Protein AF-D4ZCJ8-F1 (afdb_monomer)

Structure (mmCIF, N/CA/C/O backbone):
data_AF-D4ZCJ8-F1
#
_entry.id   AF-D4ZCJ8-F1
#
loop_
_atom_site.group_PDB
_atom_site.id
_atom_site.type_symbol
_atom_site.label_atom_id
_atom_site.label_alt_id
_atom_site.label_comp_id
_atom_site.label_asym_id
_atom_site.label_entity_id
_atom_site.label_seq_id
_atom_site.pdbx_PDB_ins_code
_atom_site.Cartn_x
_atom_site.Cartn_y
_atom_site.Cartn_z
_atom_site.occupancy
_atom_site.B_iso_or_equiv
_atom_site.auth_seq_id
_atom_site.auth_comp_id
_atom_site.auth_asym_id
_atom_site.auth_atom_id
_atom_site.pdbx_PDB_model_num
ATOM 1 N N . MET A 1 1 ? -6.440 -12.488 -24.457 1.00 62.94 1 MET A N 1
ATOM 2 C CA . MET A 1 1 ? -6.211 -12.130 -23.045 1.00 62.94 1 MET A CA 1
ATOM 3 C C . MET A 1 1 ? -6.380 -10.628 -22.923 1.00 62.94 1 MET A C 1
ATOM 5 O O . MET A 1 1 ? -5.889 -9.916 -23.793 1.00 62.94 1 MET A O 1
ATOM 9 N N . GLU A 1 2 ? -7.151 -10.151 -21.951 1.00 84.56 2 GLU A N 1
ATOM 10 C CA . GLU A 1 2 ? -7.311 -8.710 -21.746 1.00 84.56 2 GLU A CA 1
ATOM 11 C C . GLU A 1 2 ? -6.021 -8.105 -21.165 1.00 84.56 2 GLU A C 1
ATOM 13 O O . GLU A 1 2 ? -5.346 -8.754 -20.367 1.00 84.56 2 GLU A O 1
ATOM 18 N N . HIS A 1 3 ? -5.659 -6.888 -21.592 1.00 88.12 3 HIS A N 1
ATOM 19 C CA . HIS A 1 3 ? -4.430 -6.209 -21.169 1.00 88.12 3 HIS A CA 1
ATOM 20 C C . HIS A 1 3 ? -4.720 -4.786 -20.687 1.00 88.12 3 HIS A C 1
ATOM 22 O O . HIS A 1 3 ? -5.140 -3.920 -21.462 1.00 88.12 3 HIS A O 1
ATOM 28 N N . VAL A 1 4 ? -4.458 -4.527 -19.407 1.00 85.81 4 VAL A N 1
ATOM 29 C CA . VAL A 1 4 ? -4.474 -3.181 -18.830 1.00 85.81 4 VAL A CA 1
ATOM 30 C C . VAL A 1 4 ? -3.079 -2.568 -18.945 1.00 85.81 4 VAL A C 1
ATOM 32 O O . VAL A 1 4 ? -2.197 -2.839 -18.137 1.00 85.81 4 VAL A O 1
ATOM 35 N N . LYS A 1 5 ? -2.897 -1.718 -19.962 1.00 85.12 5 LYS A N 1
ATOM 36 C CA . LYS A 1 5 ? -1.621 -1.030 -20.209 1.00 85.12 5 LYS A CA 1
ATOM 37 C C . LYS A 1 5 ? -1.413 0.176 -19.304 1.00 85.12 5 LYS A C 1
ATOM 39 O O . LYS A 1 5 ? -2.330 1.010 -19.205 1.00 85.12 5 LYS A O 1
ATOM 44 N N . VAL A 1 6 ? -0.206 0.332 -18.758 1.00 80.56 6 VAL A N 1
ATOM 45 C CA . VAL A 1 6 ? 0.175 1.566 -18.056 1.00 80.56 6 VAL A CA 1
ATOM 46 C C . VAL A 1 6 ? 0.100 2.746 -19.024 1.00 80.56 6 VAL A C 1
ATOM 48 O O . VAL A 1 6 ? 0.533 2.685 -20.176 1.00 80.56 6 VAL A O 1
ATOM 51 N N . HIS A 1 7 ? -0.520 3.837 -18.571 1.00 76.19 7 HIS A N 1
ATOM 52 C CA . HIS A 1 7 ? -0.605 5.071 -19.344 1.00 76.19 7 HIS A CA 1
ATOM 53 C C . HIS A 1 7 ? 0.553 6.010 -18.981 1.00 76.19 7 HIS A C 1
ATOM 55 O O . HIS A 1 7 ? 0.401 6.860 -18.106 1.00 76.19 7 HIS A O 1
ATOM 61 N N . TYR A 1 8 ? 1.676 5.894 -19.691 1.00 72.62 8 TYR A N 1
ATOM 62 C CA . TYR A 1 8 ? 2.808 6.818 -19.571 1.00 72.62 8 TYR A CA 1
ATOM 63 C C . TYR A 1 8 ? 2.553 8.157 -20.285 1.00 72.62 8 TYR A C 1
ATOM 65 O O . TYR A 1 8 ? 1.800 8.249 -21.270 1.00 72.62 8 TYR A O 1
ATOM 73 N N . GLN A 1 9 ? 3.175 9.229 -19.785 1.00 69.19 9 GLN A N 1
ATOM 74 C CA . GLN A 1 9 ? 3.312 10.465 -20.555 1.00 69.19 9 GLN A CA 1
ATOM 75 C C . GLN A 1 9 ? 4.262 10.201 -21.731 1.00 69.19 9 GLN A C 1
ATOM 77 O O . GLN A 1 9 ? 5.207 9.427 -21.617 1.00 69.19 9 GLN A O 1
ATOM 82 N N . ARG A 1 10 ? 4.009 10.822 -22.892 1.00 65.44 10 ARG A N 1
ATOM 83 C CA . ARG A 1 10 ? 4.996 10.803 -23.978 1.00 65.44 10 ARG A CA 1
ATOM 84 C C . ARG A 1 10 ? 6.181 11.654 -23.540 1.00 65.44 10 ARG A C 1
ATOM 86 O O . ARG A 1 10 ? 6.107 12.879 -23.616 1.00 65.44 10 ARG A O 1
ATOM 93 N N . THR A 1 11 ? 7.226 10.993 -23.076 1.00 65.69 11 THR A N 1
ATOM 94 C CA . THR A 1 11 ? 8.494 11.605 -22.695 1.00 65.69 11 THR A CA 1
ATOM 95 C C . THR A 1 11 ? 9.528 11.256 -23.756 1.00 65.69 11 THR A C 1
ATOM 97 O O . THR A 1 11 ? 9.520 10.148 -24.289 1.00 65.69 11 THR A O 1
ATOM 100 N N . ASN A 1 12 ? 10.377 12.219 -24.117 1.00 70.44 12 ASN A N 1
ATOM 101 C CA . ASN A 1 12 ? 11.521 11.940 -24.974 1.00 70.44 12 ASN A CA 1
ATOM 102 C C . ASN A 1 12 ? 12.650 11.436 -24.070 1.00 70.44 12 ASN A C 1
ATOM 104 O O . ASN A 1 12 ? 13.206 12.214 -23.296 1.00 70.44 12 ASN A O 1
ATOM 108 N N . TRP A 1 13 ? 12.923 10.134 -24.121 1.00 74.00 13 TRP A N 1
ATOM 109 C CA . TRP A 1 13 ? 13.917 9.444 -23.290 1.00 74.00 13 TRP A CA 1
ATOM 110 C C . TRP A 1 13 ? 15.331 9.633 -23.852 1.00 74.00 13 TRP A C 1
ATOM 112 O O . TRP A 1 13 ? 16.051 8.676 -24.116 1.00 74.00 13 TRP A O 1
ATOM 122 N N . ASP A 1 14 ? 15.703 10.880 -24.133 1.00 80.88 14 ASP A N 1
ATOM 123 C CA . ASP A 1 14 ? 17.040 11.191 -24.624 1.00 80.88 14 ASP A CA 1
ATOM 124 C C . ASP A 1 14 ? 18.096 11.079 -23.511 1.00 80.88 14 ASP A C 1
ATOM 126 O O . ASP A 1 14 ? 17.783 10.987 -22.321 1.00 80.88 14 ASP A O 1
ATOM 130 N N . ALA A 1 15 ? 19.374 11.099 -23.898 1.00 78.31 15 ALA A N 1
ATOM 131 C CA . ALA A 1 15 ? 20.488 11.016 -22.952 1.00 78.31 15 ALA A CA 1
ATOM 132 C C . ALA A 1 15 ? 20.414 12.102 -21.860 1.00 78.31 15 ALA A C 1
ATOM 134 O O . ALA A 1 15 ? 20.733 11.841 -20.703 1.00 78.31 15 ALA A O 1
ATOM 135 N N . GLY A 1 16 ? 19.924 13.299 -22.202 1.00 82.00 16 GLY A N 1
ATOM 136 C CA . GLY A 1 16 ? 19.753 14.386 -21.241 1.00 82.00 16 GLY A CA 1
ATOM 137 C C . GLY A 1 16 ? 18.626 14.128 -20.239 1.00 82.00 16 GLY A C 1
ATOM 138 O O . GLY A 1 16 ? 18.715 14.554 -19.088 1.00 82.00 16 GLY A O 1
ATOM 139 N N . TYR A 1 17 ? 17.552 13.447 -20.643 1.00 82.75 17 TYR A N 1
ATOM 140 C CA . TYR A 1 17 ? 16.523 12.969 -19.727 1.00 82.75 17 TYR A CA 1
ATOM 141 C C . TYR A 1 17 ? 17.107 11.950 -18.751 1.00 82.75 17 TYR A C 1
ATOM 143 O O . TYR A 1 17 ? 16.961 12.143 -17.546 1.00 82.75 17 TYR A O 1
ATOM 151 N N . MET A 1 18 ? 17.816 10.937 -19.252 1.00 82.62 18 MET A N 1
ATOM 152 C CA . MET A 1 18 ? 18.409 9.894 -18.408 1.00 82.62 18 MET A CA 1
ATOM 153 C C . MET A 1 18 ? 19.388 10.479 -17.383 1.00 82.62 18 MET A C 1
ATOM 155 O O . MET A 1 18 ? 19.290 10.178 -16.194 1.00 82.62 18 MET A O 1
ATOM 159 N N . GLU A 1 19 ? 20.249 11.409 -17.805 1.00 85.56 19 GLU A N 1
ATOM 160 C CA . GLU A 1 19 ? 21.195 12.088 -16.915 1.00 85.56 19 GLU A CA 1
ATOM 161 C C . GLU A 1 19 ? 20.484 12.861 -15.788 1.00 85.56 19 GLU A C 1
ATOM 163 O O . GLU A 1 19 ? 20.831 12.719 -14.613 1.00 85.56 19 GLU A O 1
ATOM 168 N N . ARG A 1 20 ? 19.440 13.643 -16.108 1.00 84.69 20 ARG A N 1
ATOM 169 C CA . ARG A 1 20 ? 18.673 14.397 -15.095 1.00 84.69 20 ARG A CA 1
ATOM 170 C C . ARG A 1 20 ? 18.037 13.485 -14.053 1.00 84.69 20 ARG A C 1
ATOM 172 O O . ARG A 1 20 ? 17.923 13.864 -12.889 1.00 84.69 20 ARG A O 1
ATOM 179 N N . GLN A 1 21 ? 17.599 12.305 -14.466 1.00 82.50 21 GLN A N 1
ATOM 180 C CA . GLN A 1 21 ? 16.938 11.362 -13.576 1.00 82.50 21 GLN A CA 1
ATOM 181 C C . GLN A 1 21 ? 17.930 10.617 -12.693 1.00 82.50 21 GLN A C 1
ATOM 183 O O . GLN A 1 21 ? 17.692 10.479 -11.495 1.00 82.50 21 GLN A O 1
ATOM 188 N N . GLN A 1 22 ? 19.088 10.245 -13.234 1.00 85.50 22 GLN A N 1
ATOM 189 C CA . GLN A 1 22 ? 20.186 9.712 -12.437 1.00 85.50 22 GLN A CA 1
ATOM 190 C C . GLN A 1 22 ? 20.649 10.728 -11.382 1.00 85.50 22 GLN A C 1
ATOM 192 O O . GLN A 1 22 ? 20.801 10.379 -10.212 1.00 85.50 22 GLN A O 1
ATOM 197 N N . GLN A 1 23 ? 20.787 12.005 -11.759 1.00 87.56 23 GLN A N 1
ATOM 198 C CA . GLN A 1 23 ? 21.094 13.092 -10.823 1.00 87.56 23 GLN A CA 1
ATOM 199 C C . GLN A 1 23 ? 19.994 13.272 -9.764 1.00 87.56 23 GLN A C 1
ATOM 201 O O . GLN A 1 23 ? 20.3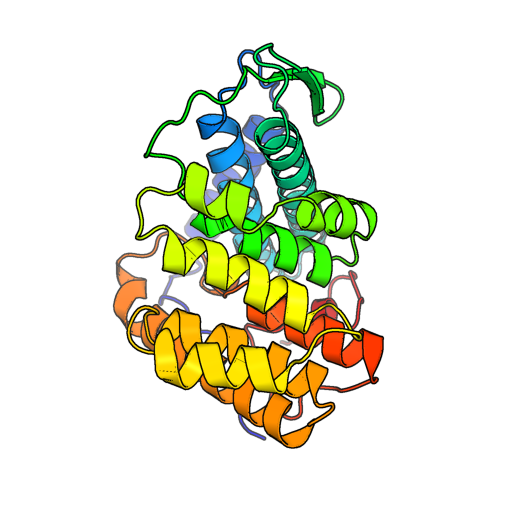01 13.445 -8.583 1.00 87.56 23 GLN A O 1
ATOM 206 N N . LYS A 1 24 ? 18.713 13.203 -10.163 1.00 86.75 24 LYS A N 1
ATOM 207 C CA . LYS A 1 24 ? 17.565 13.249 -9.243 1.00 86.75 24 LYS A CA 1
ATOM 208 C C . LYS A 1 24 ? 17.655 12.119 -8.219 1.00 86.75 24 LYS A C 1
ATOM 210 O O . LYS A 1 24 ? 17.612 12.393 -7.023 1.00 86.75 24 LYS A O 1
ATOM 215 N N . LEU A 1 25 ? 17.812 10.879 -8.673 1.00 87.81 25 LEU A N 1
ATOM 216 C CA . LEU A 1 25 ? 17.921 9.710 -7.807 1.00 87.81 25 LEU A CA 1
ATOM 217 C C . LEU A 1 25 ? 19.114 9.848 -6.849 1.00 87.81 25 LEU A C 1
ATOM 219 O O . LEU A 1 25 ? 18.938 9.705 -5.640 1.00 87.81 25 LEU A O 1
ATOM 223 N N . ALA A 1 26 ? 20.306 10.191 -7.352 1.00 88.25 26 ALA A N 1
ATOM 224 C CA . ALA A 1 26 ? 21.515 10.335 -6.531 1.00 88.25 26 ALA A CA 1
ATOM 225 C C . ALA A 1 26 ? 21.363 11.411 -5.442 1.00 88.25 26 ALA A C 1
ATOM 227 O O . ALA A 1 26 ? 21.814 11.242 -4.304 1.00 88.25 26 ALA A O 1
ATOM 228 N N . LYS A 1 27 ? 20.672 12.509 -5.770 1.00 90.00 27 LYS A N 1
ATOM 229 C CA . LYS A 1 27 ? 20.307 13.532 -4.791 1.00 90.00 27 LYS A CA 1
ATOM 230 C C . LYS A 1 27 ? 19.406 12.952 -3.699 1.00 90.00 27 LYS A C 1
ATOM 232 O O . LYS A 1 27 ? 19.677 13.183 -2.526 1.00 90.00 27 LYS A O 1
ATOM 237 N N . TYR A 1 28 ? 18.372 12.196 -4.064 1.00 88.06 28 TYR A N 1
ATOM 238 C CA . TYR A 1 28 ? 17.467 11.605 -3.081 1.00 88.06 28 TYR A CA 1
ATOM 239 C C . TYR A 1 28 ? 18.126 10.534 -2.212 1.00 88.06 28 TYR A C 1
ATOM 241 O O . TYR A 1 28 ? 17.817 10.479 -1.028 1.00 88.06 28 TYR A O 1
ATOM 249 N N . ASP A 1 29 ? 19.075 9.751 -2.731 1.00 88.06 29 ASP A N 1
ATOM 250 C CA . ASP A 1 29 ? 19.882 8.861 -1.879 1.00 88.06 29 ASP A CA 1
ATOM 251 C C . ASP A 1 29 ? 20.642 9.652 -0.830 1.00 88.06 29 ASP A C 1
ATOM 253 O O . ASP A 1 29 ? 20.644 9.291 0.342 1.00 88.06 29 ASP A O 1
ATOM 257 N N . THR A 1 30 ? 21.262 10.757 -1.247 1.00 87.69 30 THR A N 1
ATOM 258 C CA . THR A 1 30 ? 21.977 11.640 -0.326 1.00 87.69 30 THR A CA 1
ATOM 259 C C . THR A 1 30 ? 21.021 12.224 0.712 1.00 87.69 30 THR A C 1
ATOM 261 O O . THR A 1 30 ? 21.345 12.255 1.895 1.00 87.69 30 THR A O 1
ATOM 264 N N . ASP A 1 31 ? 19.834 12.666 0.295 1.00 86.44 31 ASP A N 1
ATOM 265 C CA . ASP A 1 31 ? 18.834 13.245 1.194 1.00 86.44 31 ASP A CA 1
ATOM 266 C C . ASP A 1 31 ? 18.241 12.195 2.155 1.00 86.44 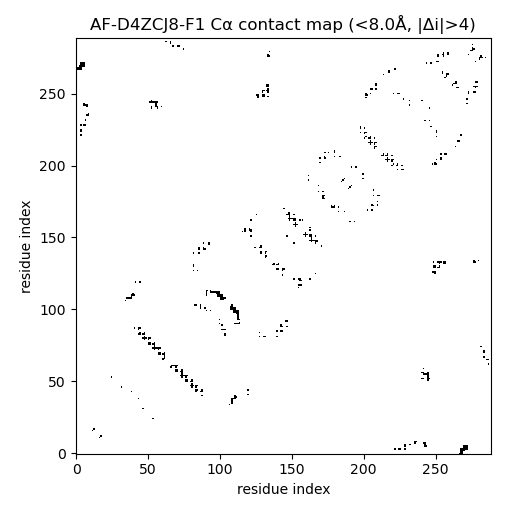31 ASP A C 1
ATOM 268 O O . ASP A 1 31 ? 17.972 12.508 3.316 1.00 86.44 31 ASP A O 1
ATOM 272 N N . PHE A 1 32 ? 18.086 10.940 1.726 1.00 87.00 32 PHE A N 1
ATOM 273 C CA . PHE A 1 32 ? 17.671 9.841 2.599 1.00 87.00 32 PHE A CA 1
ATOM 274 C C . PHE A 1 32 ? 18.807 9.295 3.467 1.00 87.00 32 PHE A C 1
ATOM 276 O O . PHE A 1 32 ? 18.542 8.783 4.547 1.00 87.00 32 PHE A O 1
ATOM 283 N N . ALA A 1 33 ? 20.066 9.442 3.077 1.00 82.94 33 ALA A N 1
ATOM 284 C CA . ALA A 1 33 ? 21.188 9.100 3.946 1.00 82.94 33 ALA A CA 1
ATOM 285 C C . ALA A 1 33 ? 21.384 10.115 5.088 1.00 82.94 33 ALA A C 1
ATOM 287 O O . ALA A 1 33 ? 22.065 9.809 6.062 1.00 82.94 33 ALA A O 1
ATOM 288 N N . ARG A 1 34 ? 20.812 11.323 4.978 1.00 81.06 34 ARG A N 1
ATOM 289 C CA . ARG A 1 34 ? 20.910 12.357 6.017 1.00 81.06 34 ARG A CA 1
ATOM 290 C C . ARG A 1 34 ? 20.024 12.058 7.219 1.00 81.06 34 ARG A C 1
ATOM 292 O O . ARG A 1 34 ? 18.865 11.660 7.074 1.00 81.06 34 ARG A O 1
ATOM 299 N N . ASP A 1 35 ? 20.570 12.382 8.386 1.00 70.50 35 ASP A N 1
ATOM 300 C CA . ASP A 1 35 ? 19.891 12.288 9.670 1.00 70.50 35 ASP A CA 1
ATOM 301 C C . ASP A 1 35 ? 18.670 13.203 9.755 1.00 70.50 35 ASP A C 1
ATOM 303 O O . ASP A 1 35 ? 18.678 14.350 9.296 1.00 70.50 35 ASP A O 1
ATOM 307 N N . ILE A 1 36 ? 17.611 12.694 10.385 1.00 75.12 36 ILE A N 1
ATOM 308 C CA . ILE A 1 36 ? 16.423 13.485 10.702 1.00 75.12 36 ILE A CA 1
ATOM 309 C C . ILE A 1 36 ? 16.647 14.104 12.082 1.00 75.12 36 ILE A C 1
ATOM 311 O O . ILE A 1 36 ? 16.246 13.549 13.100 1.00 75.12 36 ILE A O 1
ATOM 315 N N . CYS A 1 37 ? 17.310 15.260 12.120 1.00 63.56 37 CYS A N 1
ATOM 316 C CA . CYS A 1 37 ? 17.712 15.886 13.385 1.00 63.56 37 CYS A CA 1
ATOM 317 C C . CYS A 1 37 ? 16.531 16.394 14.235 1.00 63.56 37 CYS A C 1
ATOM 319 O O . CYS A 1 37 ? 16.636 16.444 15.456 1.00 63.56 37 CYS A O 1
ATOM 321 N N . GLU A 1 38 ? 15.409 16.762 13.608 1.00 65.88 38 GLU A N 1
ATOM 322 C CA . GLU A 1 38 ? 14.196 17.242 14.286 1.00 65.88 38 GLU A CA 1
ATOM 323 C C . GLU A 1 38 ? 12.958 16.657 13.590 1.00 65.88 38 GLU A C 1
ATOM 325 O O . GLU A 1 38 ? 12.408 17.293 12.690 1.00 65.88 38 GLU A O 1
ATOM 330 N N . PRO A 1 39 ? 12.533 15.425 13.919 1.00 69.81 39 PRO A N 1
ATOM 331 C CA . PRO A 1 39 ? 11.456 14.759 13.204 1.00 69.81 39 PRO A CA 1
ATOM 332 C C . PRO A 1 39 ? 10.110 15.409 13.525 1.00 69.81 39 PRO A C 1
ATOM 334 O O . PRO A 1 39 ? 9.483 15.151 14.551 1.00 69.81 39 PRO A O 1
ATOM 337 N N . THR A 1 40 ? 9.604 16.209 12.595 1.00 74.62 40 THR A N 1
ATOM 338 C CA . THR A 1 40 ? 8.170 16.474 12.526 1.00 74.62 40 THR A CA 1
ATOM 339 C C . THR A 1 40 ? 7.491 15.323 11.795 1.00 74.62 40 THR A C 1
ATOM 341 O O . THR A 1 40 ? 8.006 14.783 10.812 1.00 74.62 40 THR A O 1
ATOM 344 N N . TYR A 1 41 ? 6.277 14.980 12.215 1.00 78.69 41 TYR A N 1
ATOM 345 C CA . TYR A 1 41 ? 5.454 14.005 11.502 1.00 78.69 41 TYR A CA 1
ATOM 346 C C . TYR A 1 41 ? 5.255 14.349 10.024 1.00 78.69 41 TYR A C 1
ATOM 348 O O . TYR A 1 41 ? 5.161 13.461 9.185 1.00 78.69 41 TYR A O 1
ATOM 356 N N . GLN A 1 42 ? 5.256 15.641 9.689 1.00 80.25 42 GLN A N 1
ATOM 357 C CA . GLN A 1 42 ? 5.175 16.100 8.311 1.00 80.25 42 GLN A CA 1
ATOM 358 C C . GLN A 1 42 ? 6.413 15.699 7.496 1.00 80.25 42 GLN A C 1
ATOM 360 O O . GLN A 1 42 ? 6.275 15.296 6.344 1.00 80.25 42 GLN A O 1
ATOM 365 N N . GLN A 1 43 ? 7.620 15.782 8.062 1.00 82.31 43 GLN A N 1
ATOM 366 C CA . GLN A 1 43 ? 8.833 15.336 7.370 1.00 82.31 43 GLN A CA 1
ATOM 367 C C . GLN A 1 43 ? 8.842 13.824 7.169 1.00 82.31 43 GLN A C 1
ATOM 369 O O . GLN A 1 43 ? 9.179 13.371 6.079 1.00 82.31 43 GLN A O 1
ATOM 374 N N . LEU A 1 44 ? 8.442 13.052 8.183 1.00 86.44 44 LEU A N 1
ATOM 375 C CA . LEU A 1 44 ? 8.326 11.597 8.066 1.00 86.44 44 LEU A CA 1
ATOM 376 C C . LEU A 1 44 ? 7.274 11.204 7.019 1.00 86.44 44 LEU A C 1
ATOM 378 O O . LEU A 1 44 ? 7.543 10.349 6.183 1.00 86.44 44 LEU A O 1
ATOM 382 N N . PHE A 1 45 ? 6.129 11.887 6.990 1.00 86.25 45 PHE A N 1
ATOM 383 C CA . PHE A 1 45 ? 5.100 11.707 5.966 1.00 86.25 45 PHE A CA 1
ATOM 384 C C . PHE A 1 45 ? 5.657 11.931 4.553 1.00 86.25 45 PHE A C 1
ATOM 386 O O . PHE A 1 45 ? 5.566 11.055 3.694 1.00 86.25 45 PHE A O 1
ATOM 393 N N . TRP A 1 46 ? 6.310 13.073 4.313 1.00 85.62 46 TRP A N 1
ATOM 394 C CA . TRP A 1 46 ? 6.893 13.355 2.999 1.00 85.62 46 TRP A CA 1
ATOM 395 C C . TRP A 1 46 ? 8.030 12.404 2.648 1.00 85.62 46 TRP A C 1
ATOM 397 O O . TRP A 1 46 ? 8.187 12.057 1.483 1.00 85.62 46 TRP A O 1
ATOM 407 N N . ARG A 1 47 ? 8.814 11.961 3.634 1.00 88.31 47 ARG A N 1
ATOM 408 C CA . ARG A 1 47 ? 9.861 10.957 3.435 1.00 88.31 47 ARG A CA 1
ATOM 409 C C . ARG A 1 47 ? 9.264 9.630 2.977 1.00 88.31 47 ARG A C 1
ATOM 411 O O . ARG A 1 47 ? 9.734 9.093 1.980 1.00 88.31 47 ARG A O 1
ATOM 418 N N . GLN A 1 48 ? 8.206 9.159 3.637 1.00 90.81 48 GLN A N 1
ATOM 419 C CA . GLN A 1 48 ? 7.492 7.940 3.260 1.00 90.81 48 GLN A CA 1
ATOM 420 C C . GLN A 1 48 ? 6.933 8.046 1.833 1.00 90.81 48 GLN A C 1
ATOM 422 O O . GLN A 1 48 ? 7.182 7.161 1.010 1.00 90.81 48 GLN A O 1
ATOM 427 N N . SER A 1 49 ? 6.246 9.153 1.526 1.00 87.94 49 SER A N 1
ATOM 428 C CA . SER A 1 49 ? 5.639 9.385 0.211 1.00 87.94 49 SER A CA 1
ATOM 429 C C . SER A 1 49 ? 6.694 9.471 -0.892 1.00 87.94 49 SER A C 1
ATOM 431 O O . SER A 1 49 ? 6.580 8.799 -1.914 1.00 87.94 49 SER A O 1
ATOM 433 N N . ASN A 1 50 ? 7.762 10.245 -0.669 1.00 89.44 50 ASN A N 1
ATOM 434 C CA . ASN A 1 50 ? 8.854 10.391 -1.630 1.00 89.44 50 ASN A CA 1
ATOM 435 C C . ASN A 1 50 ? 9.571 9.061 -1.872 1.00 89.44 50 ASN A C 1
ATOM 437 O O . ASN A 1 50 ? 9.897 8.763 -3.016 1.00 89.44 50 ASN A O 1
ATOM 441 N N . ALA A 1 51 ? 9.804 8.256 -0.829 1.00 92.25 51 ALA A N 1
ATOM 442 C CA . ALA A 1 51 ? 10.411 6.938 -0.984 1.00 92.25 51 ALA A CA 1
ATOM 443 C C . ALA A 1 51 ? 9.538 6.037 -1.872 1.00 92.25 51 ALA A C 1
ATOM 445 O O . ALA A 1 51 ? 10.045 5.429 -2.811 1.00 92.25 51 ALA A O 1
ATOM 446 N N . TYR A 1 52 ? 8.214 6.047 -1.685 1.00 91.38 52 TYR A N 1
ATOM 447 C CA . TYR A 1 52 ? 7.320 5.244 -2.523 1.00 91.38 52 TYR A CA 1
ATOM 448 C C . TYR A 1 52 ? 7.311 5.714 -3.986 1.00 91.38 52 TYR A C 1
ATOM 450 O O . TYR A 1 52 ? 7.260 4.904 -4.911 1.00 91.38 52 TYR A O 1
ATOM 458 N N . TRP A 1 53 ? 7.409 7.025 -4.217 1.00 88.94 53 TRP A N 1
ATOM 459 C CA . TRP A 1 53 ? 7.533 7.571 -5.571 1.00 88.94 53 TRP A CA 1
ATOM 460 C C . TRP A 1 53 ? 8.852 7.180 -6.226 1.00 88.94 53 TRP A C 1
ATOM 462 O O . TRP A 1 53 ? 8.868 6.798 -7.391 1.00 88.94 53 TRP A O 1
ATOM 472 N N . LEU A 1 54 ? 9.951 7.229 -5.476 1.00 91.62 54 LEU A N 1
ATOM 473 C CA . LEU A 1 54 ? 11.268 6.871 -5.991 1.00 91.62 54 LEU A CA 1
ATOM 474 C C . LEU A 1 54 ? 11.394 5.372 -6.250 1.00 91.62 54 LEU A C 1
ATOM 476 O O . LEU A 1 54 ? 12.087 4.990 -7.190 1.00 91.62 54 LEU A O 1
ATOM 480 N N . PHE A 1 55 ? 10.690 4.531 -5.486 1.00 93.06 55 PHE A N 1
ATOM 481 C CA . PHE A 1 55 ? 10.506 3.119 -5.819 1.00 93.06 55 PHE A CA 1
ATOM 482 C C . PHE A 1 55 ? 9.942 2.970 -7.240 1.00 93.06 55 PHE A C 1
ATOM 484 O O . PHE A 1 55 ? 10.541 2.286 -8.067 1.00 93.06 55 PHE A O 1
ATOM 491 N N . ALA A 1 56 ? 8.835 3.647 -7.549 1.00 90.00 56 ALA A N 1
ATOM 492 C CA . ALA A 1 56 ? 8.200 3.546 -8.858 1.00 90.00 56 ALA A CA 1
ATOM 493 C C . ALA A 1 56 ? 9.072 4.099 -9.991 1.00 90.00 56 ALA A C 1
ATOM 495 O O . ALA A 1 56 ? 9.248 3.420 -11.001 1.00 90.00 56 ALA A O 1
ATOM 496 N N . ASP A 1 57 ? 9.670 5.276 -9.784 1.00 88.81 57 ASP A N 1
ATOM 497 C CA . ASP A 1 57 ? 10.627 5.872 -10.719 1.00 88.81 57 ASP A CA 1
ATOM 498 C C . ASP A 1 57 ? 11.784 4.887 -11.000 1.00 88.81 57 ASP A C 1
ATOM 500 O O . ASP A 1 57 ? 12.148 4.652 -12.147 1.00 88.81 57 ASP A O 1
ATOM 504 N N . SER A 1 58 ? 12.333 4.242 -9.964 1.00 91.75 58 SER A N 1
ATOM 505 C CA . SER A 1 58 ? 13.447 3.287 -10.093 1.00 91.75 58 SER A CA 1
ATOM 506 C C . SER A 1 58 ? 13.056 2.012 -10.849 1.00 91.75 58 SER A C 1
ATOM 508 O O . SER A 1 58 ? 13.837 1.523 -11.664 1.00 91.75 58 SER A O 1
ATOM 510 N N . ILE A 1 59 ? 11.830 1.508 -10.664 1.00 91.31 59 ILE A N 1
ATOM 511 C CA . ILE A 1 59 ? 11.297 0.408 -11.485 1.00 91.31 59 ILE A CA 1
ATOM 512 C C . ILE A 1 59 ? 11.142 0.829 -12.952 1.00 91.31 59 ILE A C 1
ATOM 514 O O . ILE A 1 59 ? 11.412 0.023 -13.843 1.00 91.31 59 ILE A O 1
ATOM 518 N N . GLU A 1 60 ? 10.719 2.065 -13.229 1.00 86.69 60 GLU A N 1
ATOM 519 C CA . GLU A 1 60 ? 10.653 2.582 -14.601 1.00 86.69 60 GLU A CA 1
ATOM 520 C C . GLU A 1 60 ? 12.051 2.632 -15.238 1.00 86.69 60 GLU A C 1
ATOM 522 O O . GLU A 1 60 ? 12.220 2.132 -16.350 1.00 86.69 60 GLU A O 1
ATOM 527 N N . TYR A 1 61 ? 13.074 3.122 -14.526 1.00 87.69 61 TYR A N 1
ATOM 528 C CA . TYR A 1 61 ? 14.450 3.121 -15.046 1.00 87.69 61 TYR A CA 1
ATOM 529 C C . TYR A 1 61 ? 14.969 1.726 -15.321 1.00 87.69 61 TYR A C 1
ATOM 531 O O . TYR A 1 61 ? 15.515 1.498 -16.396 1.00 87.69 61 TYR A O 1
ATOM 539 N N . TYR A 1 62 ? 14.740 0.788 -14.403 1.00 90.31 62 TYR A N 1
ATOM 540 C CA . TYR A 1 62 ? 15.099 -0.603 -14.630 1.00 90.31 62 TYR A CA 1
ATOM 541 C C . TYR A 1 62 ? 14.495 -1.138 -15.936 1.00 90.31 62 TYR A C 1
ATOM 543 O O . TYR A 1 62 ? 15.197 -1.742 -16.742 1.00 90.31 62 TYR A O 1
ATOM 551 N N . ARG A 1 63 ? 13.209 -0.860 -16.193 1.00 86.75 63 ARG A N 1
ATOM 552 C CA . ARG A 1 63 ? 12.533 -1.268 -17.437 1.00 86.75 63 ARG A CA 1
ATOM 553 C C . ARG A 1 63 ? 13.115 -0.604 -18.687 1.00 86.75 63 ARG A C 1
ATOM 555 O O . ARG A 1 63 ? 13.022 -1.184 -19.760 1.00 86.75 63 ARG A O 1
ATOM 562 N N . LEU A 1 64 ? 13.659 0.606 -18.570 1.00 84.88 64 LEU A N 1
ATOM 563 C CA . LEU A 1 64 ? 14.213 1.359 -19.698 1.00 84.88 64 LEU A CA 1
ATOM 564 C C . LEU A 1 64 ? 15.672 1.005 -20.005 1.00 84.88 64 LEU A C 1
ATOM 566 O O . LEU A 1 64 ? 16.068 1.072 -21.166 1.00 84.88 64 LEU A O 1
ATOM 570 N N . THR A 1 65 ? 16.475 0.675 -18.991 1.00 87.38 65 THR A N 1
ATOM 571 C CA . THR A 1 65 ? 17.926 0.461 -19.144 1.00 87.38 65 THR A CA 1
ATOM 572 C C . THR A 1 65 ? 18.351 -0.996 -19.013 1.00 87.38 65 THR A C 1
ATOM 574 O O . THR A 1 65 ? 19.405 -1.366 -19.521 1.00 87.38 65 THR A O 1
ATOM 577 N N . GLY A 1 66 ? 17.569 -1.824 -18.316 1.00 88.44 66 GLY A N 1
ATOM 578 C CA . GLY A 1 66 ? 17.967 -3.176 -17.920 1.00 88.44 66 GLY A CA 1
ATOM 579 C C . GLY A 1 66 ? 19.022 -3.229 -16.811 1.00 88.44 66 GLY A C 1
ATOM 580 O O . GLY A 1 66 ? 19.453 -4.319 -16.439 1.00 88.44 66 GLY A O 1
ATOM 581 N N . GLU A 1 67 ? 19.436 -2.088 -16.252 1.00 90.88 67 GLU A N 1
ATOM 582 C CA . GLU A 1 67 ? 20.450 -2.039 -15.196 1.00 90.88 67 GLU A CA 1
ATOM 583 C C . GLU A 1 67 ? 19.851 -2.454 -13.846 1.00 90.88 67 GLU A C 1
ATOM 585 O O . GLU A 1 67 ? 19.059 -1.725 -13.244 1.00 90.88 67 GLU A O 1
ATOM 590 N N . VAL A 1 68 ? 20.252 -3.634 -13.364 1.00 91.81 68 VAL A N 1
ATOM 591 C CA . VAL A 1 68 ? 19.735 -4.274 -12.139 1.00 91.81 68 VAL A CA 1
ATOM 592 C C . VAL A 1 68 ? 19.861 -3.384 -10.899 1.00 91.81 68 VAL A C 1
ATOM 594 O O . VAL A 1 68 ? 18.971 -3.410 -10.052 1.00 91.81 68 VAL A O 1
ATOM 597 N N . ASP A 1 69 ? 20.880 -2.527 -10.832 1.00 92.44 69 ASP A N 1
ATOM 598 C CA . ASP A 1 69 ? 21.083 -1.580 -9.730 1.00 92.44 69 ASP A CA 1
ATOM 599 C C . ASP A 1 69 ? 19.847 -0.696 -9.474 1.00 92.44 69 ASP A C 1
ATOM 601 O O . ASP A 1 69 ? 19.545 -0.365 -8.326 1.00 92.44 69 ASP A O 1
ATOM 605 N N . TYR A 1 70 ? 19.079 -0.336 -10.513 1.00 93.12 70 TYR A N 1
ATOM 606 C CA . TYR A 1 70 ? 17.833 0.417 -10.336 1.00 93.12 70 TYR A CA 1
ATOM 607 C C . TYR A 1 70 ? 16.720 -0.419 -9.702 1.00 93.12 70 TYR A C 1
ATOM 609 O O . TYR A 1 70 ? 15.930 0.114 -8.923 1.00 93.12 70 TYR A O 1
ATOM 617 N N . PHE A 1 71 ? 16.657 -1.717 -9.997 1.00 93.62 71 PHE A N 1
ATOM 618 C CA . PHE A 1 71 ? 15.699 -2.616 -9.361 1.00 93.62 71 PHE A CA 1
ATOM 619 C C . PHE A 1 71 ? 16.022 -2.789 -7.873 1.00 93.62 71 PHE A C 1
ATOM 621 O O . PHE A 1 71 ? 15.143 -2.609 -7.031 1.00 93.62 71 PHE A O 1
ATOM 628 N N . ASP A 1 72 ? 17.288 -3.037 -7.536 1.00 93.94 72 ASP A N 1
ATOM 629 C CA . ASP A 1 72 ? 17.734 -3.172 -6.144 1.00 93.94 72 ASP A CA 1
ATOM 630 C C . ASP A 1 72 ? 17.489 -1.884 -5.352 1.00 93.94 72 ASP A C 1
ATOM 632 O O . ASP A 1 72 ? 16.967 -1.900 -4.233 1.00 93.94 72 ASP A O 1
ATOM 636 N N . ARG A 1 73 ? 17.773 -0.736 -5.972 1.00 93.81 73 ARG A N 1
ATOM 637 C CA . ARG A 1 73 ? 17.470 0.577 -5.403 1.00 93.81 73 ARG A CA 1
ATOM 638 C C . ARG A 1 73 ? 15.975 0.784 -5.179 1.00 93.81 73 ARG A C 1
ATOM 640 O O . ARG A 1 73 ? 15.588 1.318 -4.140 1.00 93.81 73 ARG A O 1
ATOM 647 N N . ALA A 1 74 ? 15.131 0.340 -6.112 1.00 93.38 74 ALA A N 1
ATOM 648 C CA . ALA A 1 74 ? 13.684 0.389 -5.949 1.00 93.38 74 ALA A CA 1
ATOM 649 C C . ALA A 1 74 ? 13.245 -0.385 -4.698 1.00 93.38 74 ALA A C 1
ATOM 651 O O . ALA A 1 74 ? 12.477 0.140 -3.890 1.00 93.38 74 ALA A O 1
ATOM 652 N N . LEU A 1 75 ? 13.763 -1.601 -4.502 1.00 94.25 75 LEU A N 1
ATOM 653 C CA . LEU A 1 75 ? 13.465 -2.400 -3.312 1.00 94.25 75 LEU A CA 1
ATOM 654 C C . LEU A 1 75 ? 13.909 -1.693 -2.027 1.00 94.25 75 LEU A C 1
ATOM 656 O O . LEU A 1 75 ? 13.130 -1.636 -1.077 1.00 94.25 75 LEU A O 1
ATOM 660 N N . GLY A 1 76 ? 15.092 -1.072 -2.028 1.00 94.06 76 GLY A N 1
ATOM 661 C CA . GLY A 1 76 ? 15.570 -0.265 -0.903 1.00 94.06 76 GLY A CA 1
ATOM 662 C C . GLY A 1 76 ? 14.649 0.914 -0.569 1.00 94.06 76 GLY A C 1
ATOM 663 O O . GLY A 1 76 ? 14.374 1.176 0.603 1.00 94.06 76 GLY A O 1
ATOM 664 N N . TYR A 1 77 ? 14.109 1.603 -1.579 1.00 94.94 77 TYR A N 1
ATOM 665 C CA . TYR A 1 77 ? 13.118 2.657 -1.354 1.00 94.94 77 TYR A CA 1
ATOM 666 C C . TYR A 1 77 ? 11.798 2.120 -0.809 1.00 94.94 77 TYR A C 1
ATOM 668 O O . TYR A 1 77 ? 11.214 2.739 0.077 1.00 94.94 77 TYR A O 1
ATOM 676 N N . LEU A 1 78 ? 11.340 0.968 -1.293 1.00 93.69 78 LEU A N 1
ATOM 677 C CA . LEU A 1 78 ? 10.127 0.339 -0.786 1.00 93.69 78 LEU A CA 1
ATOM 678 C C . LEU A 1 78 ? 10.290 -0.108 0.677 1.00 93.69 78 LEU A C 1
ATOM 680 O O . LEU A 1 78 ? 9.364 0.050 1.468 1.00 93.69 78 LEU A O 1
ATOM 684 N N . ASP A 1 79 ? 11.469 -0.588 1.067 1.00 94.44 79 ASP A N 1
ATOM 685 C CA . ASP A 1 79 ? 11.772 -0.922 2.464 1.00 94.44 79 ASP A CA 1
ATOM 686 C C . ASP A 1 79 ? 11.818 0.325 3.349 1.00 94.44 79 ASP A C 1
ATOM 688 O O . ASP A 1 79 ? 11.271 0.331 4.455 1.00 94.44 79 ASP A O 1
ATOM 692 N N . LEU A 1 80 ? 12.389 1.421 2.839 1.00 94.12 80 LEU A N 1
ATOM 693 C CA . LEU A 1 80 ? 12.348 2.714 3.515 1.00 94.12 80 LEU A CA 1
ATOM 694 C C . LEU A 1 80 ? 10.908 3.204 3.707 1.00 94.12 80 LEU A C 1
ATOM 696 O O . LEU A 1 80 ? 10.555 3.636 4.801 1.00 94.12 80 LEU A O 1
ATOM 700 N N . THR A 1 81 ? 10.062 3.096 2.680 1.00 93.69 81 THR A N 1
ATOM 701 C CA . THR A 1 81 ? 8.635 3.426 2.760 1.00 93.69 81 THR A CA 1
ATOM 702 C C . THR A 1 81 ? 7.958 2.708 3.928 1.00 93.69 81 THR A C 1
ATOM 704 O O . THR A 1 81 ? 7.275 3.357 4.721 1.00 93.69 81 THR A O 1
ATOM 707 N N . LEU A 1 82 ? 8.166 1.396 4.069 1.00 94.62 82 LEU A N 1
ATOM 708 C CA . LEU A 1 82 ? 7.581 0.615 5.164 1.00 94.62 82 LEU A CA 1
ATOM 709 C C . LEU A 1 82 ? 8.132 1.024 6.523 1.00 94.62 82 LEU A C 1
ATOM 711 O O . LEU A 1 82 ? 7.378 1.274 7.457 1.00 94.62 82 LEU A O 1
ATOM 715 N N . HIS A 1 83 ? 9.450 1.157 6.623 1.00 94.06 83 HIS A N 1
ATOM 716 C CA . HIS A 1 83 ? 10.093 1.521 7.874 1.00 94.06 83 HIS A CA 1
ATOM 717 C C . HIS A 1 83 ? 9.666 2.915 8.368 1.00 94.06 83 HIS A C 1
ATOM 719 O O . HIS A 1 83 ? 9.433 3.129 9.563 1.00 94.06 83 HIS A O 1
ATOM 725 N N . THR A 1 84 ? 9.517 3.883 7.458 1.00 92.62 84 THR A N 1
ATOM 726 C CA . THR A 1 84 ? 8.978 5.206 7.793 1.00 92.62 84 THR A CA 1
ATOM 727 C C . THR A 1 84 ? 7.494 5.134 8.164 1.00 92.62 84 THR A C 1
ATOM 729 O O . THR A 1 84 ? 7.081 5.833 9.089 1.00 92.62 84 THR A O 1
ATOM 732 N N . ALA A 1 85 ? 6.699 4.283 7.507 1.00 92.62 85 ALA A N 1
ATOM 733 C CA . ALA A 1 85 ? 5.299 4.063 7.868 1.00 92.62 85 ALA A CA 1
ATOM 734 C C . ALA A 1 85 ? 5.142 3.487 9.286 1.00 92.62 85 ALA A C 1
ATOM 736 O O . ALA A 1 85 ? 4.322 3.989 10.055 1.00 92.62 85 ALA A O 1
ATOM 737 N N . ASP A 1 86 ? 5.975 2.520 9.674 1.00 93.38 86 ASP A N 1
ATOM 738 C CA . ASP A 1 86 ? 6.001 1.973 11.037 1.00 93.38 86 ASP A CA 1
ATOM 739 C C . ASP A 1 86 ? 6.358 3.056 12.062 1.00 93.38 86 ASP A C 1
ATOM 741 O O . ASP A 1 86 ? 5.707 3.194 13.097 1.00 93.38 86 ASP A O 1
ATOM 745 N N . THR A 1 87 ? 7.351 3.889 11.740 1.00 91.44 87 THR A N 1
ATOM 746 C CA . THR A 1 87 ? 7.769 5.024 12.581 1.00 91.44 87 THR A CA 1
ATOM 747 C C . THR A 1 87 ? 6.615 6.014 12.790 1.00 91.44 87 THR A C 1
ATOM 749 O O . THR A 1 87 ? 6.349 6.437 13.916 1.00 91.44 87 THR A O 1
ATOM 752 N N . LEU A 1 88 ? 5.897 6.364 11.716 1.00 88.81 88 LEU A N 1
ATOM 753 C CA . LEU A 1 88 ? 4.702 7.209 11.780 1.00 88.81 88 LEU A CA 1
ATOM 754 C C . LEU A 1 88 ? 3.610 6.565 12.639 1.00 88.81 88 LEU A C 1
ATOM 756 O O . LEU A 1 88 ? 3.028 7.242 13.488 1.00 88.81 88 LEU A O 1
ATOM 760 N N . MET A 1 89 ? 3.362 5.266 12.454 1.00 89.62 89 MET A N 1
ATOM 761 C CA . MET A 1 89 ? 2.327 4.539 13.183 1.00 89.62 89 MET A CA 1
ATOM 762 C C . MET A 1 89 ? 2.622 4.461 14.681 1.00 89.62 89 MET A C 1
ATOM 764 O O . MET A 1 89 ? 1.731 4.716 15.484 1.00 89.62 89 MET A O 1
ATOM 768 N N . LEU A 1 90 ? 3.871 4.209 15.082 1.00 90.12 90 LEU A N 1
ATOM 769 C CA . LEU A 1 90 ? 4.269 4.237 16.494 1.00 90.12 90 LEU A CA 1
ATOM 770 C C . LEU A 1 90 ? 3.934 5.582 17.152 1.00 90.12 90 LEU A C 1
ATOM 772 O O . LEU A 1 90 ? 3.416 5.616 18.268 1.00 90.12 90 LEU A O 1
ATOM 776 N N . GLY A 1 91 ? 4.178 6.689 16.448 1.00 85.12 91 GLY A N 1
ATOM 777 C CA . GLY A 1 91 ? 3.802 8.016 16.929 1.00 85.12 91 GLY A CA 1
ATOM 778 C C . GLY A 1 91 ? 2.288 8.251 16.968 1.00 85.12 91 GLY A C 1
ATOM 779 O O . GLY A 1 91 ? 1.791 8.845 17.921 1.00 85.12 91 GLY A O 1
ATOM 780 N N . MET A 1 92 ? 1.534 7.743 15.988 1.00 83.31 92 MET A N 1
ATOM 781 C CA . MET A 1 92 ? 0.064 7.812 15.987 1.00 83.31 92 MET A CA 1
ATOM 782 C C . MET A 1 92 ? -0.572 6.995 17.121 1.00 83.31 92 MET A C 1
ATOM 784 O O . MET A 1 92 ? -1.577 7.413 17.692 1.00 83.31 92 MET A O 1
ATOM 788 N N . LEU A 1 93 ? 0.011 5.846 17.467 1.00 86.75 93 LEU A N 1
ATOM 789 C CA . LEU A 1 93 ? -0.447 4.989 18.564 1.00 86.75 93 LEU A CA 1
ATOM 790 C C . LEU A 1 93 ? -0.050 5.530 19.947 1.00 86.75 93 LEU A C 1
ATOM 792 O O . LEU A 1 93 ? -0.554 5.052 20.965 1.00 86.75 93 LEU A O 1
ATOM 796 N N . ASN A 1 94 ? 0.831 6.532 20.015 1.00 85.75 94 ASN A N 1
ATOM 797 C CA . ASN A 1 94 ? 1.257 7.121 21.274 1.00 85.75 94 ASN A CA 1
ATOM 798 C C . ASN A 1 94 ? 0.130 7.941 21.926 1.00 85.75 94 ASN A C 1
ATOM 800 O O . ASN A 1 94 ? -0.186 9.059 21.516 1.00 85.75 94 ASN A O 1
ATOM 804 N N . ARG A 1 95 ? -0.426 7.405 23.015 1.00 79.44 95 ARG A N 1
ATOM 805 C CA . ARG A 1 95 ? -1.473 8.046 23.829 1.00 79.44 95 ARG A CA 1
ATOM 806 C C . ARG A 1 95 ? -0.972 8.594 25.167 1.00 79.44 95 ARG A C 1
ATOM 808 O O . ARG A 1 95 ? -1.779 9.032 25.978 1.00 79.44 95 ARG A O 1
ATOM 815 N N . SER A 1 96 ? 0.336 8.564 25.415 1.00 82.50 96 SER A N 1
ATOM 816 C CA . SER A 1 96 ? 0.904 8.907 26.728 1.00 82.50 96 SER A CA 1
ATOM 817 C C . SER A 1 96 ? 0.836 10.400 27.075 1.00 82.50 96 SER A C 1
ATOM 819 O O . SER A 1 96 ? 0.962 10.750 28.243 1.00 82.50 96 SER A O 1
ATOM 821 N N . GLY A 1 97 ? 0.643 11.276 26.081 1.00 79.44 97 GLY A N 1
ATOM 822 C CA . GLY A 1 97 ? 0.748 12.730 26.246 1.00 79.44 97 GLY A CA 1
ATOM 823 C C . GLY A 1 97 ? 2.187 13.259 26.208 1.00 79.44 97 GLY A C 1
ATOM 824 O O . GLY A 1 97 ? 2.377 14.466 26.087 1.00 79.44 97 GLY A O 1
ATOM 825 N N . GLU A 1 98 ? 3.181 12.370 26.224 1.00 85.50 98 GLU A N 1
ATOM 826 C CA . GLU A 1 98 ? 4.611 12.686 26.200 1.00 85.50 98 GLU A CA 1
ATOM 827 C C . GLU A 1 98 ? 5.261 12.215 24.886 1.00 85.50 98 GLU A C 1
ATOM 829 O O . GLU A 1 98 ? 4.727 11.322 24.216 1.00 85.50 98 GLU A O 1
ATOM 834 N N . PRO A 1 99 ? 6.404 12.791 24.469 1.00 87.62 99 PRO A N 1
ATOM 835 C CA . PRO A 1 99 ? 7.180 12.264 23.351 1.00 87.62 99 PRO A CA 1
ATOM 836 C C . PRO A 1 99 ? 7.625 10.812 23.579 1.00 87.62 99 PRO A C 1
ATOM 838 O O . PRO A 1 99 ? 7.953 10.426 24.701 1.00 87.62 99 PRO A O 1
ATOM 841 N N . ILE A 1 100 ? 7.693 10.019 22.507 1.00 89.19 100 ILE A N 1
ATOM 842 C CA . ILE A 1 100 ? 8.254 8.658 22.544 1.00 89.19 100 ILE A CA 1
ATOM 843 C C . ILE A 1 100 ? 9.554 8.583 21.753 1.00 89.19 100 ILE A C 1
ATOM 845 O O . ILE A 1 100 ? 9.709 9.235 20.723 1.00 89.19 100 ILE A O 1
ATOM 849 N N . MET A 1 101 ? 10.476 7.743 22.219 1.00 90.88 101 MET A N 1
ATOM 850 C CA . MET A 1 101 ? 11.707 7.439 21.496 1.00 90.88 101 MET A CA 1
ATOM 851 C C . MET A 1 101 ? 11.486 6.236 20.583 1.00 90.88 101 MET A C 1
ATOM 853 O O . MET A 1 101 ? 11.059 5.177 21.042 1.00 90.88 101 MET A O 1
ATOM 857 N N . VAL A 1 102 ? 11.798 6.391 19.299 1.00 89.38 102 VAL A N 1
ATOM 858 C CA . VAL A 1 102 ? 11.727 5.316 18.303 1.00 89.38 102 VAL A CA 1
ATOM 859 C C . VAL A 1 102 ? 13.034 5.226 17.530 1.00 89.38 102 VAL A C 1
ATOM 861 O O . VAL A 1 102 ? 13.725 6.223 17.330 1.00 89.38 102 VAL A O 1
ATOM 864 N N . THR A 1 103 ? 13.367 4.025 17.063 1.00 89.00 103 THR A N 1
ATOM 865 C CA . THR A 1 103 ? 14.542 3.826 16.208 1.00 89.00 103 THR A CA 1
ATOM 866 C C . THR A 1 103 ? 14.146 3.962 14.739 1.00 89.00 103 THR A C 1
ATOM 868 O O . THR A 1 103 ? 13.284 3.217 14.280 1.00 89.00 103 THR A O 1
ATOM 871 N N . HIS A 1 104 ? 14.791 4.867 14.001 1.00 86.94 104 HIS A N 1
ATOM 872 C CA . HIS A 1 104 ? 14.588 5.078 12.566 1.00 86.94 104 HIS A CA 1
ATOM 873 C C . HIS A 1 104 ? 15.928 5.085 11.820 1.00 86.94 104 HIS A C 1
ATOM 875 O O . HIS A 1 104 ? 16.756 5.947 12.088 1.00 86.94 104 HIS A O 1
ATOM 881 N N . GLN A 1 105 ? 16.169 4.139 10.904 1.00 80.38 105 GLN A N 1
ATOM 882 C CA . GLN A 1 105 ? 17.416 4.022 10.119 1.00 80.38 105 GLN A CA 1
ATOM 883 C C . GLN A 1 105 ? 18.694 4.217 10.964 1.00 80.38 105 GLN A C 1
ATOM 885 O O . GLN A 1 105 ? 19.573 5.009 10.632 1.00 80.38 105 GLN A O 1
ATOM 890 N N . SER A 1 106 ? 18.766 3.493 12.088 1.00 83.06 106 SER A N 1
ATOM 891 C CA . SER A 1 106 ? 19.847 3.536 13.094 1.00 83.06 106 SER A CA 1
ATOM 892 C C . SER A 1 106 ? 19.885 4.771 14.007 1.00 83.06 106 SER A C 1
ATOM 894 O O . SER A 1 106 ? 20.758 4.858 14.869 1.00 83.06 106 SER A O 1
ATOM 896 N N . GLN A 1 107 ? 18.937 5.699 13.883 1.00 84.88 107 GLN A N 1
ATOM 897 C CA . GLN A 1 107 ? 18.847 6.911 14.704 1.00 84.88 107 GLN A CA 1
ATOM 898 C C . GLN A 1 107 ? 17.775 6.776 15.774 1.00 84.88 107 GLN A C 1
ATOM 900 O O . GLN A 1 107 ? 16.755 6.127 15.559 1.00 84.88 107 GLN A O 1
ATOM 905 N N . GLN A 1 108 ? 17.984 7.423 16.918 1.00 87.69 108 GLN A N 1
ATOM 906 C CA . GLN A 1 108 ? 16.940 7.591 17.924 1.00 87.69 108 GLN A CA 1
ATOM 907 C C . GLN A 1 108 ? 16.191 8.891 17.649 1.00 87.69 108 GLN A C 1
ATOM 909 O O . GLN A 1 108 ? 16.752 9.977 17.775 1.00 87.69 108 GLN A O 1
ATOM 914 N N . LEU A 1 109 ? 14.923 8.771 17.278 1.00 87.00 109 LEU A N 1
ATOM 915 C CA . LEU A 1 109 ? 14.030 9.890 17.027 1.00 87.00 109 LEU A CA 1
ATOM 916 C C . LEU A 1 109 ? 13.114 10.089 18.230 1.00 87.00 109 LEU A C 1
ATOM 918 O O . LEU A 1 109 ? 12.437 9.156 18.656 1.00 87.00 109 LEU A O 1
ATOM 922 N N . SER A 1 110 ? 13.071 11.315 18.752 1.00 87.19 110 SER A N 1
ATOM 923 C CA . SER A 1 110 ? 12.044 11.728 19.709 1.00 87.19 110 SER A CA 1
ATOM 924 C C . SER A 1 110 ? 10.823 12.189 18.927 1.00 87.19 110 SER A C 1
ATOM 926 O O . SER A 1 110 ? 10.818 13.287 18.367 1.00 87.19 110 SER A O 1
ATOM 928 N N . LEU A 1 111 ? 9.808 11.333 18.827 1.00 82.75 111 LEU A N 1
ATOM 929 C CA . LEU A 1 111 ? 8.553 11.700 18.188 1.00 82.75 111 LEU A CA 1
ATOM 930 C C . LEU A 1 111 ? 7.701 12.474 19.189 1.00 82.75 111 LEU A C 1
ATOM 932 O O . LEU A 1 111 ? 7.342 11.912 20.229 1.00 82.75 111 LEU A O 1
ATOM 936 N N . PRO A 1 112 ? 7.343 13.738 18.899 1.00 76.25 112 PRO A N 1
ATOM 937 C CA . PRO A 1 112 ? 6.495 14.501 19.797 1.00 76.25 112 PRO A CA 1
ATOM 938 C C . PRO A 1 112 ? 5.137 13.815 19.947 1.00 76.25 112 PRO A C 1
ATOM 940 O O . PRO A 1 112 ? 4.672 13.110 19.045 1.00 76.25 112 PRO A O 1
ATOM 943 N N . TYR A 1 113 ? 4.466 14.056 21.072 1.00 73.12 113 TYR A N 1
ATOM 944 C CA . TYR A 1 113 ? 3.064 13.677 21.190 1.00 73.12 113 TYR A CA 1
ATOM 945 C C . TYR A 1 113 ? 2.276 14.296 20.028 1.00 73.12 113 TYR A C 1
ATOM 947 O O . TYR A 1 113 ? 2.388 15.498 19.756 1.00 73.12 113 TYR A O 1
ATOM 955 N N . TRP A 1 114 ? 1.504 13.474 19.314 1.00 68.75 114 TRP A N 1
ATOM 956 C CA . TRP A 1 114 ? 0.719 13.944 18.182 1.00 68.75 114 TRP A CA 1
ATOM 957 C C . TRP A 1 114 ? -0.439 14.814 18.679 1.00 68.75 114 TRP A C 1
ATOM 959 O O . TRP A 1 114 ? -1.545 14.344 18.952 1.00 68.75 114 TRP A O 1
ATOM 969 N N . GLN A 1 115 ? -0.199 16.122 18.775 1.00 57.25 115 GLN A N 1
ATOM 970 C CA . GLN A 1 115 ? -1.271 17.094 18.931 1.00 57.25 115 GLN A CA 1
ATOM 971 C C . GLN A 1 115 ? -1.948 17.283 17.574 1.00 57.25 115 GLN A C 1
ATOM 973 O O . GLN A 1 115 ? -1.394 17.911 16.674 1.00 57.25 115 GLN A O 1
ATOM 978 N N . LEU A 1 116 ? -3.134 16.682 17.447 1.00 53.25 116 LEU A N 1
ATOM 979 C CA . LEU A 1 116 ? -4.109 16.793 16.357 1.00 53.25 116 LEU A CA 1
ATOM 980 C C . LEU A 1 116 ? -3.895 18.011 15.439 1.00 53.25 116 LEU A C 1
ATOM 982 O O . LEU A 1 116 ? -4.460 19.083 15.659 1.00 53.25 116 LEU A O 1
ATOM 986 N N . ASN A 1 117 ? -3.118 17.842 14.367 1.00 47.31 117 ASN A N 1
ATOM 987 C CA . ASN A 1 117 ? -3.044 18.825 13.295 1.00 47.31 117 ASN A CA 1
ATOM 988 C C . ASN A 1 117 ? -3.772 18.281 12.065 1.00 47.31 117 ASN A C 1
ATOM 990 O O . ASN A 1 117 ? -3.383 17.264 11.496 1.00 47.31 117 ASN A O 1
ATOM 994 N N . LYS A 1 118 ? -4.809 19.005 11.635 1.00 49.47 118 LYS A N 1
ATOM 995 C CA . LYS A 1 118 ? -5.739 18.699 10.530 1.00 49.47 118 LYS A CA 1
ATOM 996 C C . LYS A 1 118 ? -5.087 18.555 9.138 1.00 49.47 118 LYS A C 1
ATOM 998 O O . LYS A 1 118 ? -5.805 18.553 8.141 1.00 49.47 118 LYS A O 1
ATOM 1003 N N . ARG A 1 119 ? -3.752 18.538 9.038 1.00 46.22 119 ARG A N 1
ATOM 1004 C CA . ARG A 1 119 ? -2.991 18.683 7.782 1.00 46.22 119 ARG A CA 1
ATOM 1005 C C . ARG A 1 119 ? -2.241 17.439 7.316 1.00 46.22 119 ARG A C 1
ATOM 1007 O O . ARG A 1 119 ? -1.785 17.448 6.178 1.00 46.22 119 ARG A O 1
ATOM 1014 N N . ILE A 1 120 ? -2.113 16.401 8.138 1.00 50.34 120 ILE A N 1
ATOM 1015 C CA . ILE A 1 120 ? -1.579 15.113 7.677 1.00 50.34 120 ILE A CA 1
ATOM 1016 C C . ILE A 1 120 ? -2.790 14.201 7.535 1.00 50.34 120 ILE A C 1
ATOM 1018 O O . ILE A 1 120 ? -3.411 13.831 8.527 1.00 50.34 120 ILE A O 1
ATOM 1022 N N . GLY A 1 121 ? -3.220 13.981 6.294 1.00 52.97 121 GLY A N 1
ATOM 1023 C CA . GLY A 1 121 ? -4.452 13.256 6.013 1.00 52.97 121 GLY A CA 1
ATOM 1024 C C . GLY A 1 121 ? -4.377 11.816 6.522 1.00 52.97 121 GLY A C 1
ATOM 1025 O O . GLY A 1 121 ? -3.411 11.112 6.254 1.00 52.97 121 GLY A O 1
ATOM 1026 N N . TRP A 1 122 ? -5.454 11.358 7.159 1.00 49.94 122 TRP A N 1
ATOM 1027 C CA . TRP A 1 122 ? -5.815 9.954 7.448 1.00 49.94 122 TRP A CA 1
ATOM 1028 C C . TRP A 1 122 ? -5.734 9.012 6.226 1.00 49.94 122 TRP A C 1
ATOM 1030 O O . TRP A 1 122 ? -5.940 7.808 6.361 1.00 49.94 122 TRP A O 1
ATOM 1040 N N . LEU A 1 123 ? -5.478 9.551 5.027 1.00 53.72 123 LEU A N 1
ATOM 1041 C CA . LEU A 1 123 ? -5.496 8.859 3.740 1.00 53.72 123 LEU A CA 1
ATOM 1042 C C . LEU A 1 123 ? -4.460 7.734 3.628 1.00 53.72 123 LEU A C 1
ATOM 1044 O O . LEU A 1 123 ? -4.624 6.838 2.803 1.00 53.72 123 LEU A O 1
ATOM 1048 N N . ASP A 1 124 ? -3.422 7.752 4.457 1.00 76.00 124 ASP A N 1
ATOM 1049 C CA . ASP A 1 124 ? -2.263 6.909 4.212 1.00 76.00 124 ASP A CA 1
ATOM 1050 C C . ASP A 1 124 ? -2.185 5.631 5.044 1.00 76.00 124 ASP A C 1
ATOM 1052 O O . ASP A 1 124 ? -1.456 4.728 4.647 1.00 76.00 124 ASP A O 1
ATOM 1056 N N . TRP A 1 125 ? -2.981 5.461 6.110 1.00 89.19 125 TRP A N 1
ATOM 1057 C CA . TRP A 1 125 ? -2.966 4.201 6.873 1.00 89.19 125 TRP A CA 1
ATOM 1058 C C . TRP A 1 125 ? -3.217 2.987 5.969 1.00 89.19 125 TRP A C 1
ATOM 1060 O O . TRP A 1 125 ? -2.452 2.026 5.988 1.00 89.19 125 TRP A O 1
ATOM 1070 N N . SER A 1 126 ? -4.246 3.045 5.114 1.00 90.81 126 SER A N 1
ATOM 1071 C CA . SER A 1 126 ? -4.532 1.926 4.208 1.00 90.81 126 SER A CA 1
ATOM 1072 C C . SER A 1 126 ? -3.461 1.743 3.135 1.00 90.81 126 SER A C 1
ATOM 1074 O O . SER A 1 126 ? -3.225 0.613 2.716 1.00 90.81 126 SER A O 1
ATOM 1076 N N . HIS A 1 127 ? -2.781 2.818 2.715 1.00 91.50 127 HIS A N 1
ATOM 1077 C CA . HIS A 1 127 ? -1.629 2.709 1.822 1.00 91.50 127 HIS A CA 1
ATOM 1078 C C . HIS A 1 127 ? -0.482 1.986 2.519 1.00 91.50 127 HIS A C 1
ATOM 1080 O O . HIS A 1 127 ? 0.044 1.033 1.955 1.00 91.50 127 HIS A O 1
ATOM 1086 N N . TYR A 1 128 ? -0.153 2.379 3.750 1.00 93.50 128 TYR A N 1
ATOM 1087 C CA . TYR A 1 128 ? 0.903 1.767 4.554 1.00 93.50 128 TYR A CA 1
ATOM 1088 C C . TYR A 1 128 ? 0.607 0.290 4.800 1.00 93.50 128 TYR A C 1
ATOM 1090 O O . TYR A 1 128 ? 1.454 -0.559 4.532 1.00 93.50 128 TYR A O 1
ATOM 1098 N N . LEU A 1 129 ? -0.622 -0.035 5.216 1.00 96.19 129 LEU A N 1
ATOM 1099 C CA . LEU A 1 129 ? -1.052 -1.413 5.450 1.00 96.19 129 LEU A CA 1
ATOM 1100 C C . LEU A 1 129 ? -0.941 -2.247 4.173 1.00 96.19 129 LEU A C 1
ATOM 1102 O O . LEU A 1 129 ? -0.380 -3.338 4.188 1.00 96.19 129 LEU A O 1
ATOM 1106 N N . CYS A 1 130 ? -1.425 -1.726 3.047 1.00 96.25 130 CYS A N 1
ATOM 1107 C CA . CYS A 1 130 ? -1.374 -2.445 1.778 1.00 96.25 130 CYS A CA 1
ATOM 1108 C C . CYS A 1 130 ? 0.058 -2.581 1.228 1.00 96.25 130 CYS A C 1
ATOM 1110 O O . CYS A 1 130 ? 0.390 -3.605 0.634 1.00 96.25 130 CYS A O 1
ATOM 1112 N N . GLN A 1 131 ? 0.931 -1.596 1.451 1.00 95.44 131 GLN A N 1
ATOM 1113 C CA . GLN A 1 131 ? 2.361 -1.709 1.148 1.00 95.44 131 GLN A CA 1
ATOM 1114 C C . GLN A 1 131 ? 3.020 -2.791 2.018 1.00 95.44 131 GLN A C 1
ATOM 1116 O O . GLN A 1 131 ? 3.770 -3.616 1.499 1.00 95.44 131 GLN A O 1
ATOM 1121 N N . ALA A 1 132 ? 2.709 -2.837 3.318 1.00 97.25 132 ALA A N 1
ATOM 1122 C CA . ALA A 1 132 ? 3.233 -3.851 4.233 1.00 97.25 132 ALA A CA 1
ATOM 1123 C C . ALA A 1 132 ? 2.766 -5.261 3.841 1.00 97.25 132 ALA A C 1
ATOM 1125 O O . ALA A 1 132 ? 3.582 -6.182 3.755 1.00 97.25 132 ALA A O 1
ATOM 1126 N N . ILE A 1 133 ? 1.478 -5.416 3.506 1.00 97.81 133 ILE A N 1
ATOM 1127 C CA . ILE A 1 133 ? 0.904 -6.664 2.986 1.00 97.81 133 ILE A CA 1
ATOM 1128 C C . ILE A 1 133 ? 1.618 -7.091 1.701 1.00 97.81 133 ILE A C 1
ATOM 1130 O O . ILE A 1 133 ? 2.085 -8.224 1.607 1.00 97.81 133 ILE A O 1
ATOM 1134 N N . SER A 1 134 ? 1.754 -6.199 0.713 1.00 95.94 134 SER A N 1
ATOM 1135 C CA . SER A 1 134 ? 2.364 -6.558 -0.575 1.00 95.94 134 SER A CA 1
ATOM 1136 C C . SER A 1 134 ? 3.845 -6.922 -0.447 1.00 95.94 134 SER A C 1
ATOM 1138 O O . SER A 1 134 ? 4.373 -7.690 -1.256 1.00 95.94 134 SER A O 1
ATOM 1140 N N . ARG A 1 135 ? 4.524 -6.432 0.594 1.00 95.38 135 ARG A N 1
ATOM 1141 C CA . ARG A 1 135 ? 5.903 -6.808 0.930 1.00 95.38 135 ARG A CA 1
ATOM 1142 C C . ARG A 1 135 ? 6.036 -7.963 1.913 1.00 95.38 135 ARG A C 1
ATOM 1144 O O . ARG A 1 135 ? 7.163 -8.385 2.149 1.00 95.38 135 ARG A O 1
ATOM 1151 N N . ARG A 1 136 ? 4.924 -8.519 2.410 1.00 96.19 136 ARG A N 1
ATOM 1152 C CA . ARG A 1 136 ? 4.889 -9.601 3.412 1.00 96.19 136 ARG A CA 1
ATOM 1153 C C . ARG A 1 136 ? 5.627 -9.212 4.700 1.00 96.19 136 ARG A C 1
ATOM 1155 O O . ARG A 1 136 ? 6.221 -10.047 5.376 1.00 96.19 136 ARG A O 1
ATOM 1162 N N . ALA A 1 137 ? 5.584 -7.928 5.048 1.00 96.69 137 ALA A N 1
ATOM 1163 C CA . ALA A 1 137 ? 6.198 -7.393 6.255 1.00 96.69 137 ALA A CA 1
ATOM 1164 C C . ALA A 1 137 ? 5.266 -7.620 7.457 1.00 96.69 137 ALA A C 1
ATOM 1166 O O . ALA A 1 137 ? 4.560 -6.711 7.888 1.00 96.69 137 ALA A O 1
ATOM 1167 N N . GLN A 1 138 ? 5.229 -8.854 7.968 1.00 96.88 138 GLN A N 1
ATOM 1168 C CA . GLN A 1 138 ? 4.251 -9.286 8.975 1.00 96.88 138 GLN A CA 1
ATOM 1169 C C . GLN A 1 138 ? 4.245 -8.408 10.239 1.00 96.88 138 GLN A C 1
ATOM 1171 O O . GLN A 1 138 ? 3.176 -8.018 10.696 1.00 96.88 138 GLN A O 1
ATOM 1176 N N . SER A 1 139 ? 5.414 -8.024 10.758 1.00 97.19 139 SER A N 1
ATOM 1177 C CA . SER A 1 139 ? 5.515 -7.134 11.926 1.00 97.19 139 SER A CA 1
ATOM 1178 C C . SER A 1 139 ? 4.912 -5.749 11.671 1.00 97.19 139 SER A C 1
ATOM 1180 O O . SER A 1 139 ? 4.259 -5.184 12.546 1.00 97.19 139 SER A O 1
ATOM 1182 N N . SER A 1 140 ? 5.100 -5.210 10.465 1.00 97.56 140 SER A N 1
ATOM 1183 C CA . SER A 1 140 ? 4.518 -3.931 10.051 1.00 97.56 140 SER A CA 1
ATOM 1184 C C . SER A 1 140 ? 3.003 -4.057 9.879 1.00 97.56 140 SER A C 1
ATOM 1186 O O . SER A 1 140 ? 2.260 -3.186 10.318 1.00 97.56 140 SER A O 1
ATOM 1188 N N . VAL A 1 141 ? 2.517 -5.168 9.307 1.00 98.06 141 VAL A N 1
ATOM 1189 C CA . VAL A 1 141 ? 1.075 -5.462 9.227 1.00 98.06 141 VAL A CA 1
ATOM 1190 C C . VAL A 1 141 ? 0.461 -5.506 10.626 1.00 98.06 141 VAL A C 1
ATOM 1192 O O . VAL A 1 141 ? -0.531 -4.826 10.865 1.00 98.06 141 VAL A O 1
ATOM 1195 N N . GLU A 1 142 ? 1.060 -6.239 11.564 1.00 97.94 142 GLU A N 1
ATOM 1196 C CA . GLU A 1 142 ? 0.588 -6.330 12.952 1.00 97.94 142 GLU A CA 1
ATOM 1197 C C . GLU A 1 142 ? 0.533 -4.961 13.634 1.00 97.94 142 GLU A C 1
ATOM 1199 O O . GLU A 1 142 ? -0.490 -4.614 14.222 1.00 97.94 142 GLU A O 1
ATOM 1204 N N . LEU A 1 143 ? 1.587 -4.151 13.495 1.00 96.25 143 LEU A N 1
ATOM 1205 C CA . LEU A 1 143 ? 1.634 -2.789 14.026 1.00 96.25 143 LEU A CA 1
ATOM 1206 C C . LEU A 1 143 ? 0.529 -1.902 13.435 1.00 96.25 143 LEU A C 1
ATOM 1208 O O . LEU A 1 143 ? -0.182 -1.219 14.170 1.00 96.25 143 LEU A O 1
ATOM 1212 N N . LEU A 1 144 ? 0.369 -1.910 12.111 1.00 95.25 144 LEU A N 1
ATOM 1213 C CA . LEU A 1 144 ? -0.621 -1.091 11.408 1.00 95.25 144 LEU A CA 1
ATOM 1214 C C . LEU A 1 144 ? -2.055 -1.530 11.730 1.00 95.25 144 LEU A C 1
ATOM 1216 O O . LEU A 1 144 ? -2.959 -0.695 11.747 1.00 95.25 144 LEU A O 1
ATOM 1220 N N . MET A 1 145 ? -2.275 -2.809 12.038 1.00 96.44 145 MET A N 1
ATOM 1221 C CA . MET A 1 145 ? -3.574 -3.332 12.472 1.00 96.44 145 MET A CA 1
ATOM 1222 C C . MET A 1 145 ? -3.971 -2.889 13.891 1.00 96.44 145 MET A C 1
ATOM 1224 O O . MET A 1 145 ? -5.140 -3.012 14.242 1.00 96.44 145 MET A O 1
ATOM 1228 N N . LEU A 1 146 ? -3.061 -2.315 14.691 1.00 94.94 146 LEU A N 1
ATOM 1229 C CA . LEU A 1 146 ? -3.406 -1.716 15.991 1.00 94.94 146 LEU A CA 1
ATOM 1230 C C . LEU A 1 146 ? -4.163 -0.386 15.864 1.00 94.94 146 LEU A C 1
ATOM 1232 O O . LEU A 1 146 ? -4.739 0.088 16.843 1.00 94.94 146 LEU A O 1
ATOM 1236 N N . PHE A 1 147 ? -4.157 0.237 14.682 1.00 91.19 147 PHE A N 1
ATOM 1237 C CA . PHE A 1 147 ? -4.900 1.468 14.438 1.00 91.19 147 PHE A CA 1
ATOM 1238 C C . PHE A 1 147 ? -6.405 1.184 14.410 1.00 91.19 147 PHE A C 1
ATOM 1240 O O . PHE A 1 147 ? -6.871 0.413 13.575 1.00 91.19 147 PHE A O 1
ATOM 1247 N N . THR A 1 148 ? -7.173 1.792 15.316 1.00 91.31 148 THR A N 1
ATOM 1248 C CA . THR A 1 148 ? -8.594 1.450 15.494 1.00 91.31 148 THR A CA 1
ATOM 1249 C C . THR A 1 148 ? -9.543 2.429 14.785 1.00 91.31 148 THR A C 1
ATOM 1251 O O . THR A 1 148 ? -9.160 3.564 14.476 1.00 91.31 148 THR A O 1
ATOM 1254 N N . PRO A 1 149 ? -10.813 2.046 14.556 1.00 90.94 149 PRO A N 1
ATOM 1255 C CA . PRO A 1 149 ? -11.848 2.964 14.078 1.00 90.94 149 PRO A CA 1
ATOM 1256 C C . PRO A 1 149 ? -12.014 4.219 14.951 1.00 90.94 149 PRO A C 1
ATOM 1258 O O . PRO A 1 149 ? -12.209 5.314 14.426 1.00 90.94 149 PRO A O 1
ATOM 1261 N N . GLU A 1 150 ? -11.889 4.090 16.274 1.00 88.12 150 GLU A N 1
ATOM 1262 C CA . GLU A 1 150 ? -11.968 5.211 17.219 1.00 88.12 150 GLU A CA 1
ATOM 1263 C C . GLU A 1 150 ? -10.800 6.178 17.013 1.00 88.12 150 GLU A C 1
ATOM 1265 O O . GLU A 1 150 ? -11.001 7.390 16.942 1.00 88.12 150 GLU A O 1
ATOM 1270 N N . MET A 1 151 ? -9.586 5.649 16.817 1.00 85.25 151 MET A N 1
ATOM 1271 C CA . MET A 1 151 ? -8.425 6.460 16.439 1.00 85.25 151 MET A CA 1
ATOM 1272 C C . MET A 1 151 ? -8.691 7.204 15.123 1.00 85.25 151 MET A C 1
ATOM 1274 O O . MET A 1 151 ? -8.465 8.410 15.024 1.00 85.25 151 MET A O 1
ATOM 1278 N N . ALA A 1 152 ? -9.229 6.515 14.117 1.00 83.94 152 ALA A N 1
ATOM 1279 C CA . ALA A 1 152 ? -9.542 7.114 12.822 1.00 83.94 152 ALA A CA 1
ATOM 1280 C C . ALA A 1 152 ? -10.591 8.239 12.908 1.00 83.94 152 ALA A C 1
ATOM 1282 O O . ALA A 1 152 ? -10.489 9.231 12.183 1.00 83.94 152 ALA A O 1
ATOM 1283 N N . ALA A 1 153 ? -11.584 8.111 13.793 1.00 81.88 153 ALA A N 1
ATOM 1284 C CA . ALA A 1 153 ? -12.579 9.152 14.058 1.00 81.88 153 ALA A CA 1
ATOM 1285 C C . ALA A 1 153 ? -11.980 10.385 14.758 1.00 81.88 153 ALA A C 1
ATOM 1287 O O . ALA A 1 153 ? -12.451 11.507 14.559 1.00 81.88 153 ALA A O 1
ATOM 1288 N N . GLU A 1 154 ? -10.950 10.194 15.579 1.00 78.88 154 GLU A N 1
ATOM 1289 C CA . GLU A 1 154 ? -10.281 11.275 16.305 1.00 78.88 154 GLU A CA 1
ATOM 1290 C C . GLU A 1 154 ? -9.298 12.053 15.426 1.00 78.88 154 GLU A C 1
ATOM 1292 O O . GLU A 1 154 ? -9.248 13.281 15.501 1.00 78.88 154 GLU A O 1
ATOM 1297 N N . TYR A 1 155 ? -8.540 11.357 14.575 1.00 72.31 155 TYR A N 1
ATOM 1298 C CA . TYR A 1 155 ? -7.429 11.932 13.807 1.00 72.31 155 TYR A CA 1
ATOM 1299 C C . TYR A 1 155 ? -7.816 12.491 12.429 1.00 72.31 155 TYR A C 1
ATOM 1301 O O . TYR A 1 155 ? -6.940 12.898 11.662 1.00 72.31 155 TYR A O 1
ATOM 1309 N N . THR A 1 156 ? -9.108 12.542 12.098 1.00 66.69 156 THR A N 1
ATOM 1310 C CA . THR A 1 156 ? -9.576 12.962 10.772 1.00 66.69 156 THR A CA 1
ATOM 1311 C C . THR A 1 156 ? -10.048 14.421 10.693 1.00 66.69 156 THR A C 1
ATOM 1313 O O . THR A 1 156 ? -10.508 15.004 11.677 1.00 66.69 156 THR A O 1
ATOM 1316 N N . SER A 1 157 ? -9.960 15.023 9.501 1.00 63.97 157 SER A N 1
ATOM 1317 C CA . SER A 1 157 ? -10.714 16.235 9.138 1.00 63.97 157 SER A CA 1
ATOM 1318 C C . SER A 1 157 ? -11.899 15.959 8.197 1.00 63.97 157 SER A C 1
ATOM 1320 O O . SER A 1 157 ? -12.648 16.886 7.894 1.00 63.97 157 SER A O 1
ATOM 1322 N N . GLU A 1 158 ? -12.111 14.694 7.814 1.00 69.12 158 GLU A N 1
ATOM 1323 C CA . GLU A 1 158 ? -13.306 14.176 7.120 1.00 69.12 158 GLU A CA 1
ATOM 1324 C C . GLU A 1 158 ? -14.425 13.838 8.114 1.00 69.12 158 GLU A C 1
ATOM 1326 O O . GLU A 1 158 ? -14.194 13.831 9.329 1.00 69.12 158 GLU A O 1
ATOM 1331 N N . PRO A 1 159 ? -15.637 13.507 7.627 1.00 73.81 159 PRO A N 1
ATOM 1332 C CA . PRO A 1 159 ? -16.681 12.941 8.472 1.00 73.81 159 PRO A CA 1
ATOM 1333 C C . PRO A 1 159 ? -16.175 11.721 9.256 1.00 73.81 159 PRO A C 1
ATOM 1335 O O . PRO A 1 159 ? -15.616 10.779 8.687 1.00 73.81 159 PRO A O 1
ATOM 1338 N N . ARG A 1 160 ? -16.365 11.755 10.579 1.00 76.38 160 ARG A N 1
ATOM 1339 C CA . ARG A 1 160 ? -15.789 10.788 11.530 1.00 76.38 160 ARG A CA 1
ATOM 1340 C C . ARG A 1 160 ? -16.309 9.376 11.304 1.00 76.38 160 ARG A C 1
ATOM 1342 O O . ARG A 1 160 ? -15.566 8.407 11.410 1.00 76.38 160 ARG A O 1
ATOM 1349 N N . GLU A 1 161 ? -17.595 9.280 10.998 1.00 76.25 161 GLU A N 1
ATOM 1350 C CA . GLU A 1 161 ? -18.315 8.031 10.790 1.00 76.25 161 GLU A CA 1
ATOM 1351 C C . GLU A 1 161 ? -17.748 7.276 9.582 1.00 76.25 161 GLU A C 1
ATOM 1353 O O . GLU A 1 161 ? -17.583 6.060 9.621 1.00 76.25 161 GLU A O 1
ATOM 1358 N N . TYR A 1 162 ? -17.379 8.014 8.536 1.00 79.50 162 TYR A N 1
ATOM 1359 C CA . TYR A 1 162 ? -16.809 7.477 7.306 1.00 79.50 162 TYR A CA 1
ATOM 1360 C C . TYR A 1 162 ? -15.390 6.921 7.510 1.00 79.50 162 TYR A C 1
ATOM 1362 O O . TYR A 1 162 ? -15.092 5.812 7.062 1.00 79.50 162 TYR A O 1
ATOM 1370 N N . THR A 1 163 ? -14.504 7.654 8.194 1.00 81.06 163 THR A N 1
ATOM 1371 C CA . THR A 1 163 ? -13.120 7.192 8.400 1.00 81.06 163 THR A CA 1
ATOM 1372 C C . THR A 1 163 ? -13.045 6.017 9.362 1.00 81.06 163 THR A C 1
ATOM 1374 O O . THR A 1 163 ? -12.294 5.076 9.104 1.00 81.06 163 THR A O 1
ATOM 1377 N N . ALA A 1 164 ? -13.847 6.035 10.428 1.00 88.81 164 ALA A N 1
ATOM 1378 C CA . ALA A 1 164 ? -13.982 4.898 11.332 1.00 88.81 164 ALA A CA 1
ATOM 1379 C C . ALA A 1 164 ? -14.484 3.654 10.589 1.00 88.81 164 ALA A C 1
ATOM 1381 O O . ALA A 1 164 ? -13.900 2.574 10.717 1.00 88.81 164 ALA A O 1
ATOM 1382 N N . PHE A 1 165 ? -15.520 3.815 9.757 1.00 91.56 165 PHE A N 1
ATOM 1383 C CA . PHE A 1 165 ? -16.052 2.723 8.951 1.00 91.56 165 PHE A CA 1
ATOM 1384 C C . PHE A 1 165 ? -15.000 2.144 8.003 1.00 91.56 165 PHE A C 1
ATOM 1386 O O . PHE A 1 165 ? -14.855 0.929 7.936 1.00 91.56 165 PHE A O 1
ATOM 1393 N N . TYR A 1 166 ? -14.235 2.985 7.302 1.00 90.06 166 TYR A N 1
ATOM 1394 C CA . TYR A 1 166 ? -13.211 2.517 6.366 1.00 90.06 166 TYR A CA 1
ATOM 1395 C C . TYR A 1 166 ? -12.153 1.629 7.037 1.00 90.06 166 TYR A C 1
ATOM 1397 O O . TYR A 1 166 ? -11.805 0.576 6.499 1.00 90.06 166 TYR A O 1
ATOM 1405 N N . VAL A 1 167 ? -11.680 2.019 8.228 1.00 92.19 167 VAL A N 1
ATOM 1406 C CA . VAL A 1 167 ? -10.741 1.205 9.017 1.00 92.19 167 VAL A CA 1
ATOM 1407 C C . VAL A 1 167 ? -11.390 -0.114 9.424 1.00 92.19 167 VAL A C 1
ATOM 1409 O O . VAL A 1 167 ? -10.841 -1.172 9.120 1.00 92.19 167 VAL A O 1
ATOM 1412 N N . ARG A 1 168 ? -12.593 -0.065 10.014 1.00 95.19 168 ARG A N 1
ATOM 1413 C CA . ARG A 1 168 ? -13.336 -1.267 10.426 1.00 95.19 168 ARG A CA 1
ATOM 1414 C C . ARG A 1 168 ? -13.568 -2.222 9.259 1.00 95.19 168 ARG A C 1
ATOM 1416 O O . ARG A 1 168 ? -13.394 -3.426 9.405 1.00 95.19 168 ARG A O 1
ATOM 1423 N N . TYR A 1 169 ? -13.953 -1.685 8.106 1.00 95.38 169 TYR A N 1
ATOM 1424 C CA . TYR A 1 169 ? -14.242 -2.456 6.909 1.00 95.38 169 TYR A CA 1
ATOM 1425 C C . TYR A 1 169 ? -12.992 -3.175 6.402 1.00 95.38 169 TYR A C 1
ATOM 1427 O O . TYR A 1 169 ? -13.018 -4.392 6.240 1.00 95.38 169 TYR A O 1
ATOM 1435 N N . LEU A 1 170 ? -11.884 -2.457 6.177 1.00 95.50 170 LEU A N 1
ATOM 1436 C CA . LEU A 1 170 ? -10.675 -3.079 5.634 1.00 95.50 170 LEU A CA 1
ATOM 1437 C C . LEU A 1 170 ? -10.066 -4.086 6.619 1.00 95.50 170 LEU A C 1
ATOM 1439 O O . LEU A 1 170 ? -9.687 -5.175 6.199 1.00 95.50 170 LEU A O 1
ATOM 1443 N N . GLN A 1 171 ? -10.024 -3.763 7.916 1.00 96.81 171 GLN A N 1
ATOM 1444 C CA . GLN A 1 171 ? -9.584 -4.711 8.945 1.00 96.81 171 GLN A CA 1
ATOM 1445 C C . GLN A 1 171 ? -10.482 -5.950 8.984 1.00 96.81 171 GLN A C 1
ATOM 1447 O O . GLN A 1 171 ? -9.975 -7.068 8.985 1.00 96.81 171 GLN A O 1
ATOM 1452 N N . GLY A 1 172 ? -11.803 -5.763 8.934 1.00 97.69 172 GLY A N 1
ATOM 1453 C CA . GLY A 1 172 ? -12.769 -6.857 8.904 1.00 97.69 172 GLY A CA 1
ATOM 1454 C C . GLY A 1 172 ? -12.626 -7.753 7.673 1.00 97.69 172 GLY A C 1
ATOM 1455 O O . GLY A 1 172 ? -12.700 -8.967 7.796 1.00 97.69 172 GLY A O 1
ATOM 1456 N N . MET A 1 173 ? -12.332 -7.199 6.492 1.00 97.50 173 MET A N 1
ATOM 1457 C CA . MET A 1 173 ? -12.060 -8.012 5.294 1.00 97.50 173 MET A CA 1
ATOM 1458 C C . MET A 1 173 ? -10.755 -8.817 5.390 1.00 97.50 173 MET A C 1
ATOM 1460 O O . MET A 1 173 ? -10.579 -9.814 4.687 1.00 97.50 173 MET A O 1
ATOM 1464 N N . LEU A 1 174 ? -9.819 -8.394 6.241 1.00 97.00 174 LEU A N 1
ATOM 1465 C CA . LEU A 1 174 ? -8.579 -9.124 6.503 1.00 97.00 174 LEU A CA 1
ATOM 1466 C C . LEU A 1 174 ? -8.737 -10.182 7.604 1.00 97.00 174 LEU A C 1
ATOM 1468 O O . LEU A 1 174 ? -7.958 -11.141 7.602 1.00 97.00 174 LEU A O 1
ATOM 1472 N N . ASP A 1 175 ? -9.732 -10.027 8.480 1.00 96.56 175 ASP A N 1
ATOM 1473 C CA . ASP A 1 175 ? -10.071 -10.929 9.579 1.00 96.56 175 ASP A CA 1
ATOM 1474 C C . ASP A 1 175 ? -10.999 -12.070 9.106 1.00 96.56 175 ASP A C 1
ATOM 1476 O O . ASP A 1 175 ? -12.133 -11.820 8.688 1.00 96.56 175 ASP A O 1
ATOM 1480 N N . PRO A 1 176 ? -10.568 -13.344 9.180 1.00 93.31 176 PRO A N 1
ATOM 1481 C CA . PRO A 1 176 ? -11.391 -14.482 8.770 1.00 93.31 176 PRO A CA 1
ATOM 1482 C C . PRO A 1 176 ? -12.614 -14.728 9.670 1.00 93.31 176 PRO A C 1
ATOM 1484 O O . PRO A 1 176 ? -13.473 -15.526 9.301 1.00 93.31 176 PRO A O 1
ATOM 1487 N N . THR A 1 177 ? -12.693 -14.096 10.843 1.00 95.62 177 THR A N 1
ATOM 1488 C CA . THR A 1 177 ? -13.791 -14.268 11.809 1.00 95.62 177 THR A CA 1
ATOM 1489 C C . THR A 1 177 ? -14.875 -13.194 11.712 1.00 95.62 177 THR A C 1
ATOM 1491 O O . THR A 1 177 ? -15.920 -13.323 12.350 1.00 95.62 177 THR A O 1
ATOM 1494 N N . ALA A 1 178 ? -14.650 -12.149 10.913 1.00 97.31 178 ALA A N 1
ATOM 1495 C CA . ALA A 1 178 ? -15.596 -11.055 10.748 1.00 97.31 178 ALA A CA 1
ATOM 1496 C C . ALA A 1 178 ? -16.831 -11.463 9.926 1.00 97.31 178 ALA A C 1
ATOM 1498 O O . ALA A 1 178 ? -16.773 -12.321 9.045 1.00 97.31 178 ALA A O 1
ATOM 1499 N N . ASP A 1 179 ? -17.955 -10.784 10.168 1.00 97.75 179 ASP A N 1
ATOM 1500 C CA . ASP A 1 179 ? -19.144 -10.888 9.319 1.00 97.75 179 ASP A CA 1
ATOM 1501 C C . ASP A 1 179 ? -18.962 -10.028 8.058 1.00 97.75 179 ASP A C 1
ATOM 1503 O O . ASP A 1 179 ? -19.287 -8.835 8.018 1.00 97.75 179 ASP A O 1
ATO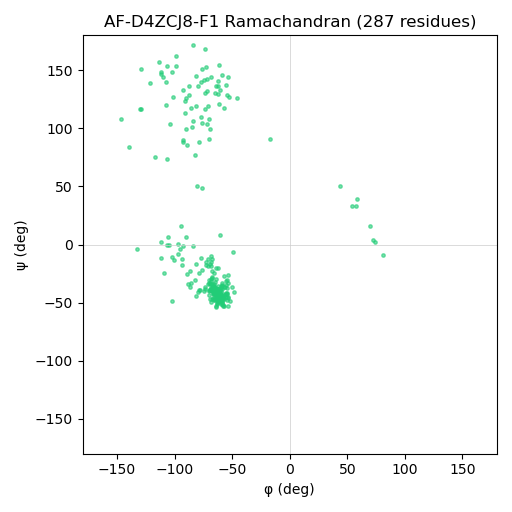M 1507 N N . HIS A 1 180 ? -18.378 -10.633 7.021 1.00 97.81 180 HIS A N 1
ATOM 1508 C CA . HIS A 1 180 ? -18.069 -9.939 5.768 1.00 97.81 180 HIS A CA 1
ATOM 1509 C C . HIS A 1 180 ? -19.318 -9.464 5.025 1.00 97.81 180 HIS A C 1
ATOM 1511 O O . HIS A 1 180 ? -19.270 -8.422 4.374 1.00 97.81 180 HIS A O 1
ATOM 1517 N N . ASP A 1 181 ? -20.434 -10.191 5.121 1.00 97.75 181 ASP A N 1
ATOM 1518 C CA . ASP A 1 181 ? -21.671 -9.806 4.436 1.00 97.75 181 ASP A CA 1
ATOM 1519 C C . ASP A 1 181 ? -22.331 -8.620 5.144 1.00 97.75 181 ASP A C 1
ATOM 1521 O O . ASP A 1 181 ? -22.764 -7.683 4.475 1.00 97.75 181 ASP A O 1
ATOM 1525 N N . ALA A 1 182 ? -22.331 -8.586 6.481 1.00 97.38 182 ALA A N 1
ATOM 1526 C CA . ALA A 1 182 ? -22.796 -7.418 7.227 1.00 97.38 182 ALA A CA 1
ATOM 1527 C C . ALA A 1 182 ? -21.967 -6.162 6.908 1.00 97.38 182 ALA A C 1
ATOM 1529 O O . ALA A 1 182 ? -22.540 -5.107 6.630 1.00 97.38 182 ALA A O 1
ATOM 1530 N N . LEU A 1 183 ? -20.633 -6.276 6.875 1.00 96.75 183 LEU A N 1
ATOM 1531 C CA . LEU A 1 183 ? -19.746 -5.162 6.514 1.00 96.75 183 LEU A CA 1
ATOM 1532 C C . LEU A 1 183 ? -19.978 -4.678 5.075 1.00 96.75 183 LEU A C 1
ATOM 1534 O O . LEU A 1 183 ? -19.998 -3.472 4.826 1.00 96.75 183 LEU A O 1
ATOM 1538 N N . GLN A 1 184 ? -20.171 -5.599 4.128 1.00 95.81 184 GLN A N 1
ATOM 1539 C CA . GLN A 1 184 ? -20.463 -5.270 2.732 1.00 95.81 184 GLN A CA 1
ATOM 1540 C C . GLN A 1 184 ? -21.845 -4.621 2.563 1.00 95.81 184 GLN A C 1
ATOM 1542 O O . GLN A 1 184 ? -21.990 -3.670 1.788 1.00 95.81 184 GLN A O 1
ATOM 1547 N N . ASN A 1 185 ? -22.856 -5.093 3.292 1.00 95.38 185 ASN A N 1
ATOM 1548 C CA . ASN A 1 185 ? -24.192 -4.500 3.278 1.00 95.38 185 ASN A CA 1
ATOM 1549 C C . ASN A 1 185 ? -24.156 -3.082 3.850 1.00 95.38 185 ASN A C 1
ATOM 1551 O O . ASN A 1 185 ? -24.609 -2.149 3.197 1.00 95.38 185 ASN A O 1
ATOM 1555 N N . GLU A 1 186 ? -23.515 -2.875 5.001 1.00 94.31 186 GLU A N 1
ATOM 1556 C CA . GLU A 1 186 ? -23.358 -1.538 5.581 1.00 94.31 186 GLU A CA 1
ATOM 1557 C C . GLU A 1 186 ? -22.588 -0.600 4.637 1.00 94.31 186 GLU A C 1
ATOM 1559 O O . GLU A 1 186 ? -23.000 0.536 4.394 1.00 94.31 186 GLU A O 1
ATOM 1564 N N . TYR A 1 187 ? -21.511 -1.091 4.022 1.00 91.94 187 TYR A N 1
ATOM 1565 C CA . TYR A 1 187 ? -20.764 -0.337 3.024 1.00 91.94 187 TYR A CA 1
ATOM 1566 C C . TYR A 1 187 ? -21.637 0.103 1.841 1.00 91.94 187 TYR A C 1
ATOM 1568 O O . TYR A 1 187 ? -21.558 1.248 1.398 1.00 91.94 187 TYR A O 1
ATOM 1576 N N . THR A 1 188 ? -22.462 -0.798 1.307 1.00 90.88 188 THR A N 1
ATOM 1577 C CA . THR A 1 188 ? -23.260 -0.536 0.103 1.00 90.88 188 THR A CA 1
ATOM 1578 C C . THR A 1 188 ? -24.512 0.294 0.384 1.00 90.88 188 THR A C 1
ATOM 1580 O O . THR A 1 188 ? -24.836 1.191 -0.402 1.00 90.88 188 THR A O 1
ATOM 1583 N N . GLU A 1 189 ? -25.191 0.042 1.499 1.00 90.88 189 GLU A N 1
ATOM 1584 C CA . GLU A 1 189 ? -26.466 0.667 1.856 1.00 90.88 189 GLU A CA 1
ATOM 1585 C C . GLU A 1 189 ? -26.294 2.005 2.579 1.00 90.88 189 GLU A C 1
ATOM 1587 O O . GLU A 1 189 ? -27.078 2.926 2.342 1.00 90.88 189 GLU A O 1
ATOM 1592 N N . VAL A 1 190 ? -25.269 2.125 3.429 1.00 88.31 190 VAL A N 1
ATOM 1593 C CA . VAL A 1 190 ? -25.064 3.301 4.288 1.00 88.31 190 VAL A CA 1
ATOM 1594 C C . VAL A 1 190 ? -23.980 4.212 3.734 1.00 88.31 190 VAL A C 1
ATOM 1596 O O . VAL A 1 190 ? -24.219 5.407 3.622 1.00 88.31 190 VAL A O 1
ATOM 1599 N N . TYR A 1 191 ? -22.818 3.658 3.369 1.00 86.31 191 TYR A N 1
ATOM 1600 C CA . TYR A 1 191 ? -21.617 4.460 3.092 1.00 86.31 191 TYR A CA 1
ATOM 1601 C C . TYR A 1 191 ? -21.236 4.587 1.607 1.00 86.31 191 TYR A C 1
ATOM 1603 O O . TYR A 1 191 ? -20.242 5.229 1.257 1.00 86.31 191 TYR A O 1
ATOM 1611 N N . SER A 1 192 ? -21.985 3.985 0.683 1.00 82.81 192 SER A N 1
ATOM 1612 C CA . SER A 1 192 ? -21.559 3.906 -0.721 1.00 82.81 192 SER A CA 1
ATOM 1613 C C . SER A 1 192 ? -21.548 5.245 -1.453 1.00 82.81 192 SER A C 1
ATOM 1615 O O . SER A 1 192 ? -20.971 5.331 -2.541 1.00 82.81 192 SER A O 1
ATOM 1617 N N . ARG A 1 193 ? -22.190 6.284 -0.915 1.00 83.00 193 ARG A N 1
ATOM 1618 C CA . ARG A 1 193 ? -22.246 7.623 -1.526 1.00 83.00 193 ARG A CA 1
ATOM 1619 C C . ARG A 1 193 ? -21.145 8.540 -1.000 1.00 83.00 193 ARG A C 1
ATOM 1621 O O . ARG A 1 193 ? -20.827 9.534 -1.645 1.00 83.00 193 ARG A O 1
ATOM 1628 N N . GLU A 1 194 ? -20.558 8.172 0.126 1.00 82.25 194 GLU A N 1
ATOM 1629 C CA . GLU A 1 194 ? -19.538 8.883 0.878 1.00 82.25 194 GLU A CA 1
ATOM 1630 C C . GLU A 1 194 ? -18.147 8.622 0.283 1.00 82.25 194 GLU A C 1
ATOM 1632 O O . GLU A 1 194 ? -17.287 9.501 0.289 1.00 82.25 194 GLU A O 1
ATOM 1637 N N . PHE A 1 195 ? -17.932 7.442 -0.306 1.00 76.88 195 PHE A N 1
ATOM 1638 C CA . PHE A 1 195 ? -16.693 7.107 -1.009 1.00 76.88 195 PHE A CA 1
ATOM 1639 C C . PHE A 1 195 ? -16.738 7.535 -2.487 1.00 76.88 195 PHE A C 1
ATOM 1641 O O . PHE A 1 195 ? -17.615 7.119 -3.254 1.00 76.88 195 PHE A O 1
ATOM 1648 N N . ASP A 1 196 ? -15.717 8.273 -2.945 1.00 82.00 196 ASP A N 1
ATOM 1649 C CA . ASP A 1 196 ? -15.488 8.474 -4.385 1.00 82.00 196 ASP A CA 1
ATOM 1650 C C . ASP A 1 196 ? -15.413 7.116 -5.095 1.00 82.00 196 ASP A C 1
ATOM 1652 O O . ASP A 1 196 ? -14.877 6.144 -4.558 1.00 82.00 196 ASP A O 1
ATOM 1656 N N . LEU A 1 197 ? -15.927 7.042 -6.329 1.00 83.56 197 LEU A N 1
ATOM 1657 C CA . LEU A 1 197 ? -15.958 5.795 -7.105 1.00 83.56 197 LEU A CA 1
ATOM 1658 C C . LEU A 1 197 ? -14.597 5.095 -7.141 1.00 83.56 197 LEU A C 1
ATOM 1660 O O . LEU A 1 197 ? -14.549 3.871 -7.077 1.00 83.56 197 LEU A O 1
ATOM 1664 N N . ARG A 1 198 ? -13.500 5.858 -7.200 1.00 82.50 198 ARG A N 1
ATOM 1665 C CA . ARG A 1 198 ? -12.156 5.281 -7.219 1.00 82.50 198 ARG A CA 1
ATOM 1666 C C . ARG A 1 198 ? -11.823 4.565 -5.925 1.00 82.50 198 ARG A C 1
ATOM 1668 O O . ARG A 1 198 ? -11.289 3.480 -6.015 1.00 82.50 198 ARG A O 1
ATOM 1675 N N . PHE A 1 199 ? -12.163 5.104 -4.757 1.00 81.50 199 PHE A N 1
ATOM 1676 C CA . PHE A 1 199 ? -11.945 4.386 -3.497 1.00 81.50 199 PHE A CA 1
ATOM 1677 C C . PHE A 1 199 ? -12.824 3.145 -3.407 1.00 81.50 199 PHE A C 1
ATOM 1679 O O . PHE A 1 199 ? -12.379 2.109 -2.920 1.00 81.50 199 PHE A O 1
ATOM 1686 N N . ARG A 1 200 ? -14.046 3.220 -3.943 1.00 86.38 200 ARG A N 1
ATOM 1687 C CA . ARG A 1 200 ? -14.995 2.116 -3.836 1.00 86.38 200 ARG A CA 1
ATOM 1688 C C . ARG A 1 200 ? -14.531 0.841 -4.515 1.00 86.38 200 ARG A C 1
ATOM 1690 O O . ARG A 1 200 ? -14.523 -0.230 -3.915 1.00 86.38 200 ARG A O 1
ATOM 1697 N N . VAL A 1 201 ? -14.079 0.980 -5.754 1.00 91.38 201 VAL A N 1
ATOM 1698 C CA . VAL A 1 201 ? -13.633 -0.164 -6.554 1.00 91.38 201 VAL A CA 1
ATOM 1699 C C . VAL A 1 201 ? -12.341 -0.795 -6.022 1.00 91.38 201 VAL A C 1
ATOM 1701 O O . VAL A 1 201 ? -12.062 -1.943 -6.344 1.00 91.38 201 VAL A O 1
ATOM 1704 N N . LEU A 1 202 ? -11.563 -0.086 -5.193 1.00 91.50 202 LEU A N 1
ATOM 1705 C CA . LEU A 1 202 ? -10.333 -0.616 -4.585 1.00 91.50 202 LEU A CA 1
ATOM 1706 C C . LEU A 1 202 ? -10.598 -1.583 -3.431 1.00 91.50 202 LEU A C 1
ATOM 1708 O O . LEU A 1 202 ? -9.733 -2.395 -3.117 1.00 91.50 202 LEU A O 1
ATOM 1712 N N . LEU A 1 203 ? -11.777 -1.503 -2.813 1.00 92.44 203 LEU A N 1
ATOM 1713 C CA . LEU A 1 203 ? -12.168 -2.361 -1.696 1.00 92.44 203 LEU A CA 1
ATOM 1714 C C . LEU A 1 203 ? -12.854 -3.652 -2.146 1.00 92.44 203 LEU A C 1
ATOM 1716 O O . LEU A 1 203 ? -12.800 -4.654 -1.436 1.00 92.44 203 LEU A O 1
ATOM 1720 N N . THR A 1 204 ? -13.471 -3.654 -3.330 1.00 95.75 204 THR A N 1
ATOM 1721 C CA . THR A 1 204 ? -14.193 -4.818 -3.866 1.00 95.75 204 THR A CA 1
ATOM 1722 C C . THR A 1 204 ? -13.342 -6.096 -3.925 1.00 95.75 204 THR A C 1
ATOM 1724 O O . THR A 1 204 ? -13.847 -7.137 -3.507 1.00 95.75 204 THR A O 1
ATOM 1727 N N . PRO A 1 205 ? -12.057 -6.065 -4.346 1.00 97.81 205 PRO A N 1
ATOM 1728 C CA . PRO A 1 205 ? -11.222 -7.266 -4.347 1.00 97.81 205 PRO A CA 1
ATOM 1729 C C . PRO A 1 205 ? -11.070 -7.914 -2.964 1.00 97.81 205 PRO A C 1
ATOM 1731 O O . PRO A 1 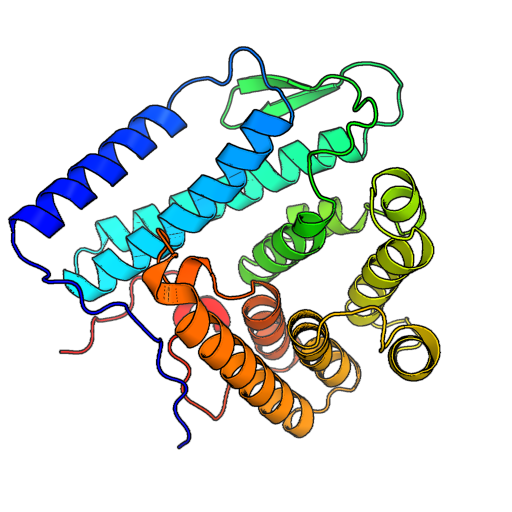205 ? -11.041 -9.137 -2.872 1.00 97.81 205 PRO A O 1
ATOM 1734 N N . PHE A 1 206 ? -11.022 -7.127 -1.884 1.00 97.94 206 PHE A N 1
ATOM 1735 C CA . PHE A 1 206 ? -10.909 -7.660 -0.521 1.00 97.94 206 PHE A CA 1
ATOM 1736 C C . PHE A 1 206 ? -12.167 -8.417 -0.093 1.00 97.94 206 PHE A C 1
ATOM 1738 O O . PHE A 1 206 ? -12.053 -9.475 0.520 1.00 97.94 206 PHE A O 1
ATOM 1745 N N . TYR A 1 207 ? -13.351 -7.932 -0.475 1.00 97.75 207 TYR A N 1
ATOM 1746 C CA . TYR A 1 207 ? -14.596 -8.665 -0.240 1.00 97.75 207 TYR A CA 1
ATOM 1747 C C . TYR A 1 207 ? -14.624 -9.985 -1.020 1.00 97.75 207 TYR A C 1
ATOM 1749 O O . TYR A 1 207 ? -14.889 -11.034 -0.442 1.00 97.75 207 TYR A O 1
ATOM 1757 N N . CYS A 1 208 ? -14.266 -9.972 -2.309 1.00 98.12 208 CYS A N 1
ATOM 1758 C CA . CYS A 1 208 ? -14.197 -11.203 -3.104 1.00 98.12 208 CYS A CA 1
ATOM 1759 C C . CYS A 1 208 ? -13.208 -12.223 -2.514 1.00 98.12 208 CYS A C 1
ATOM 1761 O O . CYS A 1 208 ? -13.508 -13.414 -2.489 1.00 98.12 208 CYS A O 1
ATOM 1763 N N . LEU A 1 209 ? -12.067 -11.764 -1.985 1.00 97.50 209 LEU A N 1
ATOM 1764 C CA . LEU A 1 209 ? -11.120 -12.621 -1.264 1.00 97.50 209 LEU A CA 1
ATOM 1765 C C . LEU A 1 209 ? -11.734 -13.231 -0.008 1.00 97.50 209 LEU A C 1
ATOM 1767 O O . LEU A 1 209 ? -11.646 -14.440 0.188 1.00 97.50 209 LEU A O 1
ATOM 1771 N N . ALA A 1 210 ? -12.380 -12.413 0.820 1.00 96.88 210 ALA A N 1
ATOM 1772 C CA . ALA A 1 210 ? -13.042 -12.864 2.037 1.00 96.88 210 ALA A CA 1
ATOM 1773 C C . ALA A 1 210 ? -14.127 -13.922 1.749 1.00 96.88 210 ALA A C 1
ATOM 1775 O O . ALA A 1 210 ? -14.260 -14.905 2.478 1.00 96.88 210 ALA A O 1
ATOM 1776 N N . LYS A 1 211 ? -14.840 -13.782 0.624 1.00 97.19 211 LYS A N 1
ATOM 1777 C CA . LYS A 1 211 ? -15.846 -14.746 0.151 1.00 97.19 211 LYS A CA 1
ATOM 1778 C C . LYS A 1 211 ? -15.282 -15.926 -0.644 1.00 97.19 211 LYS A C 1
ATOM 1780 O O . LYS A 1 211 ? -16.060 -16.784 -1.050 1.00 97.19 211 LYS A O 1
ATOM 1785 N N . GLN A 1 212 ? -13.968 -15.981 -0.863 1.00 97.06 212 GLN A N 1
ATOM 1786 C CA . GLN A 1 212 ? -13.308 -16.978 -1.714 1.00 97.06 212 GLN A CA 1
ATOM 1787 C C . GLN A 1 212 ? -13.896 -17.047 -3.142 1.00 97.06 212 GLN A C 1
ATOM 1789 O O . GLN A 1 212 ? -13.919 -18.101 -3.775 1.00 97.06 212 GLN A O 1
ATOM 1794 N N . ASP A 1 213 ? -14.351 -15.907 -3.670 1.00 97.94 213 ASP A N 1
ATOM 1795 C CA . ASP A 1 213 ? -14.887 -15.770 -5.025 1.00 97.94 213 ASP A CA 1
ATOM 1796 C C . ASP A 1 213 ? -13.780 -15.357 -6.011 1.00 97.94 213 ASP A C 1
ATOM 1798 O O . ASP A 1 213 ? -13.550 -14.172 -6.257 1.00 97.94 213 ASP A O 1
ATOM 1802 N N . GLU A 1 214 ? -13.082 -16.343 -6.585 1.00 98.00 214 GLU A N 1
ATOM 1803 C CA . GLU A 1 214 ? -11.989 -16.114 -7.546 1.00 98.00 214 GLU A CA 1
ATOM 1804 C C . GLU A 1 214 ? -12.466 -15.366 -8.803 1.00 98.00 214 GLU A C 1
ATOM 1806 O O . GLU A 1 214 ? -11.768 -14.496 -9.331 1.00 98.00 214 GLU A O 1
ATOM 1811 N N . ALA A 1 215 ? -13.663 -15.691 -9.300 1.00 97.50 215 ALA A N 1
ATOM 1812 C CA . ALA A 1 215 ? -14.204 -15.076 -10.507 1.00 97.50 215 ALA A CA 1
ATOM 1813 C C . ALA A 1 215 ? -14.580 -13.609 -10.259 1.00 97.50 215 ALA A C 1
ATOM 1815 O O . ALA A 1 215 ? -14.243 -12.738 -11.069 1.00 97.50 215 ALA A O 1
ATOM 1816 N N . GLY A 1 216 ? -15.228 -13.328 -9.125 1.00 97.94 216 GLY A N 1
ATOM 1817 C CA . GLY A 1 216 ? -15.510 -11.970 -8.674 1.00 97.94 216 GLY A CA 1
ATOM 1818 C C . GLY A 1 216 ? -14.237 -11.178 -8.400 1.00 97.94 216 GLY A C 1
ATOM 1819 O O . GLY A 1 216 ? -14.146 -10.020 -8.805 1.00 97.94 216 GLY A O 1
ATOM 1820 N N . PHE A 1 217 ? -13.221 -11.807 -7.803 1.00 98.25 217 PHE A N 1
ATOM 1821 C CA . PHE A 1 217 ? -11.924 -11.186 -7.544 1.00 98.25 217 PHE A CA 1
ATOM 1822 C C . PHE A 1 217 ? -11.244 -10.721 -8.837 1.00 98.25 217 PHE A C 1
ATOM 1824 O O . PHE A 1 217 ? -10.873 -9.552 -8.959 1.00 98.25 217 PHE A O 1
ATOM 1831 N N . GLU A 1 218 ? -11.137 -11.609 -9.827 1.00 97.50 218 GLU A N 1
ATOM 1832 C CA . GLU A 1 218 ? -10.554 -11.303 -11.136 1.00 97.50 218 GLU A CA 1
ATOM 1833 C C . GLU A 1 218 ? -11.295 -10.138 -11.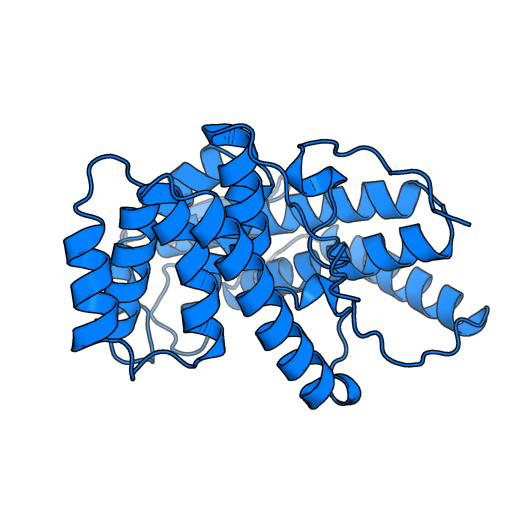818 1.00 97.50 218 GLU A C 1
ATOM 1835 O O . GLU A 1 218 ? -10.675 -9.188 -12.308 1.00 97.50 218 GLU A O 1
ATOM 1840 N N . ALA A 1 219 ? -12.633 -10.166 -11.796 1.00 97.12 219 ALA A N 1
ATOM 1841 C CA . ALA A 1 219 ? -13.457 -9.094 -12.345 1.00 97.12 219 ALA A CA 1
ATOM 1842 C C . ALA A 1 219 ? -13.267 -7.764 -11.591 1.00 97.12 219 ALA A C 1
ATOM 1844 O O . ALA A 1 219 ? -13.197 -6.703 -12.222 1.00 97.12 219 ALA A O 1
ATOM 1845 N N . ALA A 1 220 ? -13.152 -7.811 -10.261 1.00 97.38 220 ALA A N 1
ATOM 1846 C CA . ALA A 1 220 ? -12.964 -6.645 -9.406 1.00 97.38 220 ALA A CA 1
ATOM 1847 C C . ALA A 1 220 ? -11.601 -5.979 -9.633 1.00 97.38 220 ALA A C 1
ATOM 1849 O O . ALA A 1 220 ? -11.554 -4.760 -9.820 1.00 97.38 220 ALA A O 1
ATOM 1850 N N . ILE A 1 221 ? -10.511 -6.756 -9.695 1.00 97.06 221 ILE A N 1
ATOM 1851 C CA . ILE A 1 221 ? -9.171 -6.239 -10.014 1.00 97.06 221 ILE A CA 1
ATOM 1852 C C . ILE A 1 221 ? -9.196 -5.544 -11.375 1.00 97.06 221 ILE A C 1
ATOM 1854 O O . ILE A 1 221 ? -8.829 -4.373 -11.485 1.00 97.06 221 ILE A O 1
ATOM 1858 N N . LEU A 1 222 ? -9.702 -6.226 -12.403 1.00 95.44 222 LEU A N 1
ATOM 1859 C CA . LEU A 1 222 ? -9.761 -5.686 -13.756 1.00 95.44 222 LEU A CA 1
ATOM 1860 C C . LEU A 1 222 ? -10.592 -4.394 -13.828 1.00 95.44 222 LEU A C 1
ATOM 1862 O O . LEU A 1 222 ? -10.191 -3.420 -14.477 1.00 95.44 222 LEU A O 1
ATOM 1866 N N . HIS A 1 223 ? -11.752 -4.366 -13.167 1.00 95.56 223 HIS A N 1
ATOM 1867 C CA . HIS A 1 223 ? -12.606 -3.184 -13.105 1.00 95.56 223 HIS A CA 1
ATOM 1868 C C . HIS A 1 223 ? -11.896 -2.011 -12.417 1.00 95.56 223 HIS A C 1
ATOM 1870 O O . HIS A 1 223 ? -11.829 -0.913 -12.980 1.00 95.56 223 HIS A O 1
ATOM 1876 N N . ALA A 1 224 ? -11.305 -2.246 -11.245 1.00 95.00 224 ALA A N 1
ATOM 1877 C CA . ALA A 1 224 ? -10.596 -1.226 -10.487 1.00 95.00 224 ALA A CA 1
ATOM 1878 C C . ALA A 1 224 ? -9.391 -0.669 -11.258 1.00 95.00 224 ALA A C 1
ATOM 1880 O O . ALA A 1 224 ? -9.217 0.550 -11.345 1.00 95.00 224 ALA A O 1
ATOM 1881 N N . SER A 1 225 ? -8.607 -1.530 -11.914 1.00 93.12 225 SER A N 1
ATOM 1882 C CA . SER A 1 225 ? -7.473 -1.102 -12.737 1.00 93.12 225 SER A CA 1
ATOM 1883 C C . SER A 1 225 ? -7.913 -0.265 -13.944 1.00 93.12 225 SER A C 1
ATOM 1885 O O . SER A 1 225 ? -7.258 0.728 -14.268 1.00 93.12 225 SER A O 1
ATOM 1887 N N . LYS A 1 226 ? -9.049 -0.583 -14.586 1.00 92.00 226 LYS A N 1
ATOM 1888 C CA . LYS A 1 226 ? -9.622 0.245 -15.668 1.00 92.00 226 LYS A CA 1
ATOM 1889 C C . LYS A 1 226 ? -10.036 1.630 -15.177 1.00 92.00 226 LYS A C 1
ATOM 1891 O O . LYS A 1 226 ? -9.733 2.624 -15.843 1.00 92.00 226 LYS A O 1
ATOM 1896 N N . ILE A 1 227 ? -10.705 1.703 -14.026 1.00 92.00 227 ILE A N 1
ATOM 1897 C CA . ILE A 1 227 ? -11.113 2.970 -13.404 1.00 92.00 227 ILE A CA 1
ATOM 1898 C C . ILE A 1 227 ? -9.882 3.809 -13.044 1.00 92.00 227 ILE A C 1
ATOM 1900 O O . ILE A 1 227 ? -9.820 4.990 -13.401 1.00 92.00 227 ILE A O 1
ATOM 1904 N N . ASN A 1 228 ? -8.865 3.200 -12.427 1.00 88.69 228 ASN A N 1
ATOM 1905 C CA . ASN A 1 228 ? -7.625 3.898 -12.099 1.00 88.69 228 ASN A CA 1
ATOM 1906 C C . ASN A 1 228 ? -6.904 4.404 -13.357 1.00 88.69 228 ASN A C 1
ATOM 1908 O O . ASN A 1 228 ? -6.533 5.574 -13.440 1.00 88.69 228 ASN A O 1
ATOM 1912 N N . ARG A 1 229 ? -6.786 3.566 -14.392 1.00 87.94 229 ARG A N 1
ATOM 1913 C CA . ARG A 1 229 ? -6.186 3.954 -15.675 1.00 87.94 229 ARG A CA 1
ATOM 1914 C C . ARG A 1 229 ? -6.910 5.140 -16.316 1.00 87.94 229 ARG A C 1
ATOM 1916 O O . ARG A 1 229 ? -6.263 6.050 -16.836 1.00 87.94 229 ARG A O 1
ATOM 1923 N N . ALA A 1 230 ? -8.243 5.152 -16.288 1.00 88.44 230 ALA A N 1
ATOM 1924 C CA . ALA A 1 230 ? -9.034 6.271 -16.797 1.00 88.44 230 ALA A CA 1
ATOM 1925 C C . ALA A 1 230 ? -8.761 7.566 -16.014 1.00 88.44 230 ALA A C 1
ATOM 1927 O O . ALA A 1 230 ? -8.627 8.634 -16.620 1.00 88.44 230 ALA A O 1
ATOM 1928 N N . TYR A 1 231 ? -8.617 7.469 -14.690 1.00 85.62 231 TYR A N 1
ATOM 1929 C CA . TYR A 1 231 ? -8.233 8.596 -13.847 1.00 85.62 231 TYR A CA 1
ATOM 1930 C C . TYR A 1 231 ? -6.826 9.107 -14.180 1.00 85.62 231 TYR A C 1
ATOM 1932 O O . TYR A 1 231 ? -6.682 10.286 -14.506 1.00 85.62 231 TYR A O 1
ATOM 1940 N N . VAL A 1 232 ? -5.813 8.233 -14.190 1.00 83.75 232 VAL A N 1
ATOM 1941 C CA . VAL A 1 232 ? -4.425 8.591 -14.535 1.00 83.75 232 VAL A CA 1
ATOM 1942 C C . VAL A 1 232 ? -4.389 9.290 -15.890 1.00 83.75 232 VAL A C 1
ATOM 1944 O O . VAL A 1 232 ? -3.834 10.377 -16.014 1.00 83.75 232 VAL A O 1
ATOM 1947 N N . LYS A 1 233 ? -5.089 8.760 -16.901 1.00 84.12 233 LYS A N 1
ATOM 1948 C CA . LYS A 1 233 ? -5.186 9.389 -18.227 1.00 84.12 233 LYS A CA 1
ATOM 1949 C C . LYS A 1 233 ? -5.714 10.832 -18.177 1.00 84.12 233 LYS A C 1
ATOM 1951 O O . LYS A 1 233 ? -5.260 11.656 -18.972 1.00 84.12 233 LYS A O 1
ATOM 1956 N N . LYS A 1 234 ? -6.657 11.138 -17.278 1.00 84.94 234 LYS A N 1
ATOM 1957 C CA . LYS A 1 234 ? -7.249 12.477 -17.101 1.00 84.94 234 LYS A CA 1
ATOM 1958 C C . LYS A 1 234 ? -6.288 13.454 -16.421 1.00 84.94 234 LYS A C 1
ATOM 1960 O O . LYS A 1 234 ? -6.288 14.632 -16.771 1.00 84.94 234 LYS A O 1
ATOM 1965 N N . VAL A 1 235 ? -5.490 12.988 -15.460 1.00 80.44 235 VAL A N 1
ATOM 1966 C CA . VAL A 1 235 ? -4.626 13.859 -14.644 1.00 80.44 235 VAL A CA 1
ATOM 1967 C C . VAL A 1 235 ? -3.153 13.855 -15.055 1.00 80.44 235 VAL A C 1
ATOM 1969 O O . VAL A 1 235 ? -2.427 14.742 -14.622 1.00 80.44 235 VAL A O 1
ATOM 1972 N N . ARG A 1 236 ? -2.719 12.943 -15.935 1.00 72.94 236 ARG A N 1
ATOM 1973 C CA . ARG A 1 236 ? -1.305 12.713 -16.296 1.00 72.94 236 ARG A CA 1
ATOM 1974 C C . ARG A 1 236 ? -0.507 13.973 -16.632 1.00 72.94 236 ARG A C 1
ATOM 1976 O O . ARG A 1 236 ? 0.617 14.107 -16.190 1.00 72.94 236 ARG A O 1
ATOM 1983 N N . ASN A 1 237 ? -1.093 14.930 -17.361 1.00 70.38 237 ASN A N 1
ATOM 1984 C CA . ASN A 1 237 ? -0.383 16.149 -17.775 1.00 70.38 237 ASN A CA 1
ATOM 1985 C C . ASN A 1 237 ? -0.063 17.079 -16.586 1.00 70.38 237 ASN A C 1
ATOM 1987 O O . ASN A 1 237 ? 0.625 18.078 -16.755 1.00 70.38 237 ASN A O 1
ATOM 1991 N N . LYS A 1 238 ? -0.628 16.791 -15.410 1.00 69.62 238 LYS A N 1
ATOM 1992 C CA . LYS A 1 238 ? -0.410 17.493 -14.143 1.00 69.62 238 LYS A CA 1
ATOM 1993 C C . LYS A 1 238 ? 0.338 16.623 -13.129 1.00 69.62 238 LYS A C 1
ATOM 1995 O O . LYS A 1 238 ? 0.508 17.051 -11.993 1.00 69.62 238 LYS A O 1
ATOM 2000 N N . MET A 1 239 ? 0.724 15.404 -13.505 1.00 67.75 239 MET A N 1
ATOM 2001 C CA . MET A 1 239 ? 1.452 14.491 -12.633 1.00 67.75 239 MET A CA 1
ATOM 2002 C C . MET A 1 239 ? 2.950 14.664 -12.852 1.00 67.75 239 MET A C 1
ATOM 2004 O O . MET A 1 239 ? 3.421 14.681 -13.982 1.00 67.75 239 MET A O 1
ATOM 2008 N N . SER A 1 240 ? 3.689 14.774 -11.754 1.00 65.75 240 SER A N 1
ATOM 2009 C CA . SER A 1 240 ? 5.154 14.736 -11.737 1.00 65.75 240 SER A CA 1
ATOM 2010 C C . SER A 1 240 ? 5.709 13.349 -11.398 1.00 65.75 240 SER A C 1
ATOM 2012 O O . SER A 1 240 ? 6.920 13.205 -11.265 1.00 65.75 240 SER A O 1
ATOM 2014 N N . MET A 1 241 ? 4.828 12.369 -11.183 1.00 67.19 241 MET A N 1
ATOM 2015 C CA . MET A 1 241 ? 5.146 11.032 -10.680 1.00 67.19 241 MET A CA 1
ATOM 2016 C C . MET A 1 241 ? 4.932 9.982 -11.762 1.00 67.19 241 MET A C 1
ATOM 2018 O O . MET A 1 241 ? 3.999 10.116 -12.566 1.00 67.19 241 MET A O 1
ATOM 2022 N N . ASP A 1 242 ? 5.732 8.920 -11.707 1.00 77.94 242 ASP A N 1
ATOM 2023 C CA . ASP A 1 242 ? 5.509 7.715 -12.492 1.00 77.94 242 ASP A CA 1
ATOM 2024 C C . ASP A 1 242 ? 4.095 7.128 -12.238 1.00 77.94 242 ASP A C 1
ATOM 2026 O O . ASP A 1 242 ? 3.625 7.085 -11.091 1.00 77.94 242 ASP A O 1
ATOM 2030 N N . PRO A 1 243 ? 3.369 6.676 -13.282 1.00 73.38 243 PRO A N 1
ATOM 2031 C CA . PRO A 1 243 ? 2.044 6.082 -13.128 1.00 73.38 243 PRO A CA 1
ATOM 2032 C C . PRO A 1 243 ? 1.970 4.861 -12.196 1.00 73.38 243 PRO A C 1
ATOM 2034 O O . PRO A 1 243 ? 0.897 4.622 -11.638 1.00 73.38 243 PRO A O 1
ATOM 2037 N N . LEU A 1 244 ? 3.050 4.088 -12.036 1.00 76.38 244 LEU A N 1
ATOM 2038 C CA . LEU A 1 244 ? 3.152 2.978 -11.082 1.00 76.38 244 LEU A CA 1
ATOM 2039 C C . LEU A 1 244 ? 3.167 3.497 -9.641 1.00 76.38 244 LEU A C 1
ATOM 2041 O O . LEU A 1 244 ? 2.495 2.927 -8.790 1.00 76.38 244 LEU A O 1
ATOM 2045 N N . GLY A 1 245 ? 3.842 4.619 -9.378 1.00 71.56 245 GLY A N 1
ATOM 2046 C CA . GLY A 1 245 ? 3.865 5.269 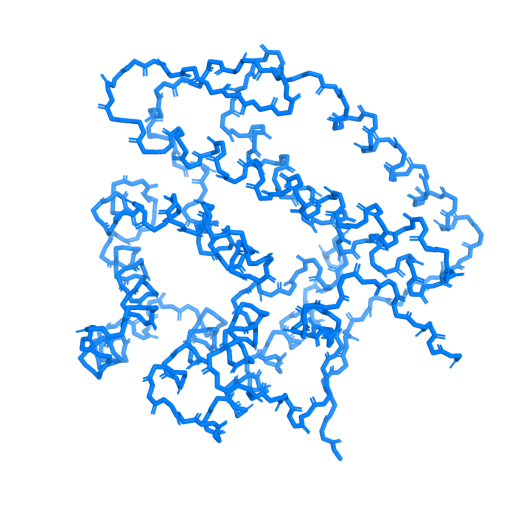-8.058 1.00 71.56 245 GLY A CA 1
ATOM 2047 C C . GLY A 1 245 ? 2.525 5.896 -7.679 1.00 71.56 245 GLY A C 1
ATOM 2048 O O . GLY A 1 245 ? 2.260 6.171 -6.511 1.00 71.56 245 GLY A O 1
ATOM 2049 N N . PHE A 1 246 ? 1.657 6.086 -8.672 1.00 75.62 246 PHE A N 1
ATOM 2050 C CA . PHE A 1 246 ? 0.273 6.505 -8.494 1.00 75.62 246 PHE A CA 1
ATOM 2051 C C . PHE A 1 246 ? -0.715 5.330 -8.456 1.00 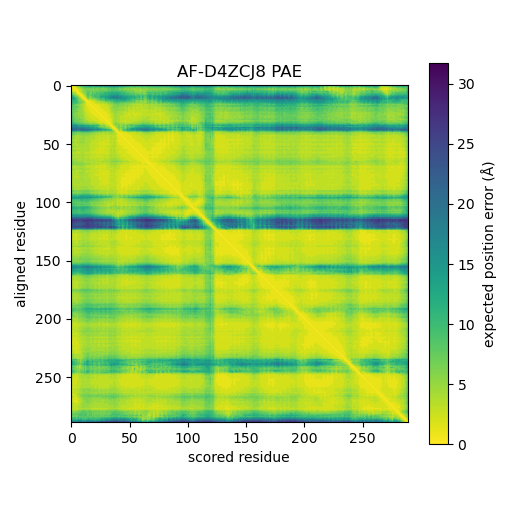75.62 246 PHE A C 1
ATOM 2053 O O . PHE A 1 246 ? -1.922 5.530 -8.295 1.00 75.62 246 PHE A O 1
ATOM 2060 N N . TYR A 1 247 ? -0.240 4.100 -8.656 1.00 81.75 247 TYR A N 1
ATOM 2061 C CA . TYR A 1 247 ? -1.110 2.941 -8.633 1.00 81.75 247 TYR A CA 1
ATOM 2062 C C . TYR A 1 247 ? -1.533 2.619 -7.193 1.00 81.75 247 TYR A C 1
ATOM 2064 O O . TYR A 1 247 ? -0.673 2.545 -6.318 1.00 81.75 247 TYR A O 1
ATOM 2072 N N . PRO A 1 248 ? -2.835 2.422 -6.919 1.00 88.19 248 PRO A N 1
ATOM 2073 C CA . PRO A 1 248 ? -3.307 2.202 -5.557 1.00 88.19 248 PRO A CA 1
ATOM 2074 C C . PRO A 1 248 ? -2.705 0.931 -4.924 1.00 88.19 248 PRO A C 1
ATOM 2076 O O . PRO A 1 248 ? -2.949 -0.170 -5.439 1.00 88.19 248 PRO A O 1
ATOM 2079 N N . PRO A 1 249 ? -1.977 1.040 -3.792 1.00 92.44 249 PRO A N 1
ATOM 2080 C CA . PRO A 1 249 ? -1.390 -0.104 -3.088 1.00 92.44 249 PRO A CA 1
ATOM 2081 C C . PRO A 1 249 ? -2.392 -1.215 -2.738 1.00 92.44 249 PRO A C 1
ATOM 2083 O O . PRO A 1 249 ? -2.027 -2.383 -2.637 1.00 92.44 249 PRO A O 1
ATOM 2086 N N . GLN A 1 250 ? -3.668 -0.866 -2.586 1.00 94.94 250 GLN A N 1
ATOM 2087 C CA . GLN A 1 250 ? -4.774 -1.774 -2.292 1.00 94.94 250 GLN A CA 1
ATOM 2088 C C . GLN A 1 250 ? -4.870 -2.917 -3.310 1.00 94.94 250 GLN A C 1
ATOM 2090 O O . GLN A 1 250 ? -5.064 -4.068 -2.927 1.00 94.94 250 GLN A O 1
ATOM 2095 N N . LEU A 1 251 ? -4.693 -2.628 -4.604 1.00 96.00 251 LEU A N 1
ATOM 2096 C CA . LEU A 1 251 ? -4.842 -3.642 -5.652 1.00 96.00 251 LEU A CA 1
ATOM 2097 C C . LEU A 1 251 ? -3.670 -4.622 -5.669 1.00 96.00 251 LEU A C 1
ATOM 2099 O O . LEU A 1 251 ? -3.889 -5.817 -5.858 1.00 96.00 251 LEU A O 1
ATOM 2103 N N . ILE A 1 252 ? -2.441 -4.141 -5.442 1.00 95.56 252 ILE A N 1
ATOM 2104 C CA . ILE A 1 252 ? -1.281 -5.036 -5.346 1.00 95.56 252 ILE A CA 1
ATOM 2105 C C . ILE A 1 252 ? -1.351 -5.876 -4.069 1.00 95.56 252 ILE A C 1
ATOM 2107 O O . ILE A 1 252 ? -1.097 -7.074 -4.129 1.00 95.56 252 ILE A O 1
ATOM 2111 N N . ALA A 1 253 ? -1.783 -5.300 -2.944 1.00 97.56 253 ALA A N 1
ATOM 2112 C CA . ALA A 1 253 ? -1.993 -6.034 -1.699 1.00 97.56 253 ALA A CA 1
ATOM 2113 C C . ALA A 1 253 ? -3.039 -7.144 -1.853 1.00 97.56 253 ALA A C 1
ATOM 2115 O O . ALA A 1 253 ? -2.783 -8.280 -1.462 1.00 97.56 253 ALA A O 1
ATOM 2116 N N . ALA A 1 254 ? -4.182 -6.843 -2.476 1.00 98.12 254 ALA A N 1
ATOM 2117 C CA . ALA A 1 254 ? -5.222 -7.831 -2.733 1.00 98.12 254 ALA A CA 1
ATOM 2118 C C . ALA A 1 254 ? -4.716 -8.966 -3.643 1.00 98.12 254 ALA A C 1
ATOM 2120 O O . ALA A 1 254 ? -4.923 -10.133 -3.331 1.00 98.12 254 ALA A O 1
ATOM 2121 N N . ALA A 1 255 ? -3.986 -8.653 -4.721 1.00 98.00 255 ALA A N 1
ATOM 2122 C CA . ALA A 1 255 ? -3.370 -9.670 -5.580 1.00 98.00 255 ALA A CA 1
ATOM 2123 C C . ALA A 1 255 ? -2.350 -10.544 -4.830 1.00 98.00 255 ALA A C 1
ATOM 2125 O O . ALA A 1 255 ? -2.349 -11.762 -4.995 1.00 98.00 255 ALA A O 1
ATOM 2126 N N . CYS A 1 256 ? -1.523 -9.942 -3.971 1.00 97.88 256 CYS A N 1
ATOM 2127 C CA . CYS A 1 256 ? -0.585 -10.676 -3.121 1.00 97.88 256 CYS A CA 1
ATOM 2128 C C . CYS A 1 256 ? -1.324 -11.632 -2.175 1.00 97.88 256 CYS A C 1
ATOM 2130 O O . CYS A 1 256 ? -0.987 -12.808 -2.116 1.00 97.88 256 CYS A O 1
ATOM 2132 N N . LEU A 1 257 ? -2.377 -11.163 -1.497 1.00 98.31 257 LEU A N 1
ATOM 2133 C CA . LEU A 1 257 ? -3.191 -11.993 -0.605 1.00 98.31 257 LEU A CA 1
ATOM 2134 C C . LEU A 1 257 ? -3.915 -13.122 -1.345 1.00 98.31 257 LEU A C 1
ATOM 2136 O O . LEU A 1 257 ? -4.006 -14.223 -0.812 1.00 98.31 257 LEU A O 1
ATOM 2140 N N . ALA A 1 258 ? -4.418 -12.866 -2.555 1.00 98.19 258 ALA A N 1
ATOM 2141 C CA . ALA A 1 258 ? -5.052 -13.874 -3.403 1.00 98.19 258 ALA A CA 1
ATOM 2142 C C . ALA A 1 258 ? -4.108 -15.046 -3.688 1.00 98.19 258 ALA A C 1
ATOM 2144 O O . ALA A 1 258 ? -4.474 -16.215 -3.533 1.00 98.19 258 ALA A O 1
ATOM 2145 N N . TYR A 1 259 ? -2.872 -14.716 -4.056 1.00 98.19 259 TYR A N 1
ATOM 2146 C CA . TYR A 1 259 ? -1.833 -15.700 -4.301 1.00 98.19 259 TYR A CA 1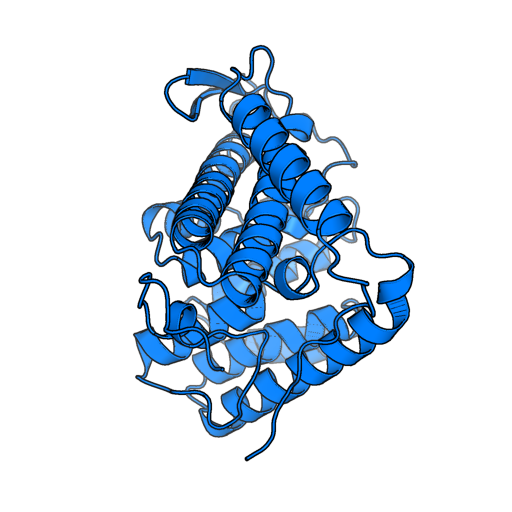
ATOM 2147 C C . TYR A 1 259 ? -1.409 -16.405 -3.007 1.00 98.19 259 TYR A C 1
ATOM 2149 O O . TYR A 1 259 ? -1.424 -17.631 -2.947 1.00 98.19 259 TYR A O 1
ATOM 2157 N N . ASP A 1 260 ? -1.110 -15.651 -1.948 1.00 97.38 260 ASP A N 1
ATOM 2158 C CA . ASP A 1 260 ? -0.579 -16.200 -0.697 1.00 97.38 260 ASP A CA 1
ATOM 2159 C C . ASP A 1 260 ? -1.602 -17.096 0.033 1.00 97.38 260 ASP A C 1
ATOM 2161 O O . ASP A 1 260 ? -1.227 -18.104 0.629 1.00 97.38 260 ASP A O 1
ATOM 2165 N N . ARG A 1 261 ? -2.900 -16.754 -0.009 1.00 96.19 261 ARG A N 1
ATOM 2166 C CA . ARG A 1 261 ? -3.965 -17.496 0.695 1.00 96.19 261 ARG A CA 1
ATOM 2167 C C . ARG A 1 261 ? -4.563 -18.635 -0.127 1.00 96.19 261 ARG A C 1
ATOM 2169 O O . ARG A 1 261 ? -4.979 -19.638 0.450 1.00 96.19 261 ARG A O 1
ATOM 2176 N N . HIS A 1 262 ? -4.650 -18.475 -1.448 1.00 97.25 262 HIS A N 1
ATOM 2177 C CA . HIS A 1 262 ? -5.426 -19.379 -2.304 1.00 97.25 262 HIS A CA 1
ATOM 2178 C C . HIS A 1 262 ? -4.685 -19.856 -3.561 1.00 97.25 262 HIS A C 1
ATOM 2180 O O . HIS A 1 262 ? -5.224 -20.668 -4.310 1.00 97.25 262 HIS A O 1
ATOM 2186 N N . GLY A 1 263 ? -3.465 -19.377 -3.818 1.00 97.00 263 GLY A N 1
ATOM 2187 C CA . GLY A 1 263 ? -2.708 -19.700 -5.030 1.00 97.00 263 GLY A CA 1
ATOM 2188 C C . GLY A 1 263 ? -3.287 -19.080 -6.303 1.00 97.00 263 GLY A C 1
ATOM 2189 O O . GLY A 1 263 ? -2.955 -19.522 -7.402 1.00 97.00 263 GLY A O 1
ATOM 2190 N N . TRP A 1 264 ? -4.167 -18.082 -6.184 1.00 97.38 264 TRP A N 1
ATOM 2191 C CA . TRP A 1 264 ? -4.807 -17.462 -7.340 1.00 97.38 264 TRP A CA 1
ATOM 2192 C C . TRP A 1 264 ? -3.820 -16.603 -8.131 1.00 97.38 264 TRP A C 1
ATOM 2194 O O . TRP A 1 264 ? -3.115 -15.758 -7.579 1.00 97.38 264 TRP A O 1
ATOM 2204 N N . THR A 1 265 ? -3.815 -16.790 -9.447 1.00 95.19 265 THR A N 1
ATOM 2205 C CA . THR A 1 265 ? -3.046 -15.984 -10.401 1.00 95.19 265 THR A CA 1
ATOM 2206 C C . THR A 1 265 ? -3.988 -15.123 -11.231 1.00 95.19 265 THR A C 1
ATOM 2208 O O . THR A 1 265 ? -5.067 -15.584 -11.612 1.00 95.19 265 THR A O 1
ATOM 2211 N N . LEU A 1 266 ? -3.570 -13.903 -11.571 1.00 93.50 266 LEU A N 1
ATOM 2212 C CA . LEU A 1 266 ? -4.360 -13.035 -12.448 1.00 93.50 266 LEU A CA 1
ATOM 2213 C C . LEU A 1 266 ? -4.492 -13.660 -13.843 1.00 93.50 266 LEU A C 1
ATOM 2215 O O . LEU A 1 266 ? -3.518 -14.169 -14.399 1.00 93.50 266 LEU A O 1
ATOM 2219 N N . LYS A 1 267 ? -5.697 -13.615 -14.422 1.00 92.94 267 LYS A N 1
ATOM 2220 C CA . LYS A 1 267 ? -5.975 -14.178 -15.764 1.00 92.94 267 LYS A CA 1
ATOM 2221 C C . LYS A 1 267 ? -5.830 -13.13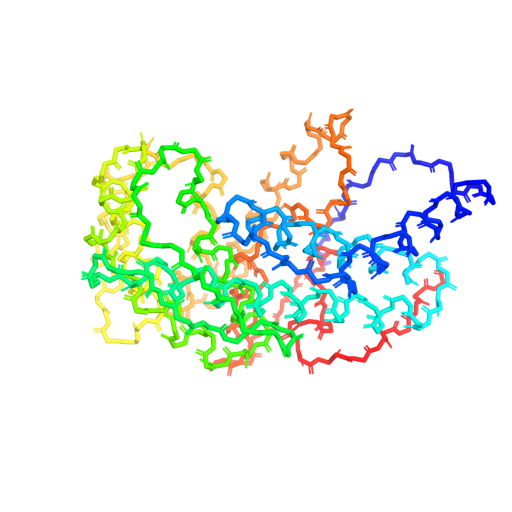6 -16.875 1.00 92.94 267 LYS A C 1
ATOM 2223 O O . LYS A 1 267 ? -5.801 -13.484 -18.060 1.00 92.94 267 LYS A O 1
ATOM 2228 N N . HIS A 1 268 ? -5.740 -11.863 -16.504 1.00 91.62 268 HIS A N 1
ATOM 2229 C CA . HIS A 1 268 ? -5.438 -10.741 -17.381 1.00 91.62 268 HIS A CA 1
ATOM 2230 C C . HIS A 1 268 ? -4.017 -10.229 -17.147 1.00 91.62 268 HIS A C 1
ATOM 2232 O O . HIS A 1 268 ? -3.472 -10.319 -16.049 1.00 91.62 268 HIS A O 1
ATOM 2238 N N . HIS A 1 269 ? -3.439 -9.623 -18.181 1.00 90.00 269 HIS A N 1
ATOM 2239 C CA . HIS A 1 269 ? -2.162 -8.938 -18.045 1.00 90.00 269 HIS A CA 1
ATOM 2240 C C . HIS A 1 269 ? -2.392 -7.488 -17.598 1.00 90.00 269 HIS A C 1
ATOM 2242 O O . HIS A 1 269 ? -3.293 -6.803 -18.099 1.00 90.00 269 HIS A O 1
ATOM 2248 N N . ASN A 1 270 ? -1.596 -7.006 -16.646 1.00 91.06 270 ASN A N 1
ATOM 2249 C CA . ASN A 1 270 ? -1.759 -5.683 -16.056 1.00 91.06 270 ASN A CA 1
ATOM 2250 C C . ASN A 1 270 ? -0.399 -5.086 -15.689 1.00 91.06 270 ASN A C 1
ATOM 2252 O O . ASN A 1 270 ? 0.220 -5.494 -14.712 1.00 91.06 270 ASN A O 1
ATOM 2256 N N . ASP A 1 271 ? 0.046 -4.086 -16.449 1.00 88.12 271 ASP A N 1
ATOM 2257 C CA . ASP A 1 271 ? 1.388 -3.500 -16.299 1.00 88.12 271 ASP A CA 1
ATOM 2258 C C . ASP A 1 271 ? 1.595 -2.809 -14.933 1.00 88.12 271 ASP A C 1
ATOM 2260 O O . ASP A 1 271 ? 2.734 -2.587 -14.507 1.00 88.12 271 ASP A O 1
ATOM 2264 N N . TYR A 1 272 ? 0.494 -2.456 -14.254 1.00 87.69 272 TYR A N 1
ATOM 2265 C CA . TYR A 1 272 ? 0.494 -1.873 -12.911 1.00 87.69 272 TYR A CA 1
ATOM 2266 C C . TYR A 1 272 ? 0.629 -2.913 -11.788 1.00 87.69 272 TYR A C 1
ATOM 2268 O O . TYR A 1 272 ? 0.923 -2.552 -10.650 1.00 87.69 272 TYR A O 1
ATOM 2276 N N . LEU A 1 273 ? 0.383 -4.190 -12.085 1.00 91.38 273 LEU A N 1
ATOM 2277 C CA . LEU A 1 273 ? 0.421 -5.305 -11.141 1.00 91.38 273 LEU A CA 1
ATOM 2278 C C . LEU A 1 273 ? 1.520 -6.283 -11.574 1.00 91.38 273 LEU A C 1
ATOM 2280 O O . LEU A 1 273 ? 1.226 -7.323 -12.164 1.00 91.38 273 LEU A O 1
ATOM 2284 N N . PRO A 1 274 ? 2.799 -5.945 -11.339 1.00 90.12 274 PRO A N 1
ATOM 2285 C CA . PRO A 1 274 ? 3.896 -6.780 -11.795 1.00 90.12 274 PRO A CA 1
ATOM 2286 C C . PRO A 1 274 ? 3.898 -8.145 -11.097 1.00 90.12 274 PRO A C 1
ATOM 2288 O O . PRO A 1 274 ? 3.883 -8.232 -9.868 1.00 90.12 274 PRO A O 1
ATOM 2291 N N . GLU A 1 275 ? 4.001 -9.212 -11.888 1.00 92.19 275 GLU A N 1
ATOM 2292 C CA . GLU A 1 275 ? 4.000 -10.598 -11.400 1.00 92.19 275 GLU A CA 1
ATOM 2293 C C . GLU A 1 275 ? 5.105 -10.881 -10.383 1.00 92.19 275 GLU A C 1
ATOM 2295 O O . GLU A 1 275 ? 4.880 -11.595 -9.409 1.00 92.19 275 GLU A O 1
ATOM 2300 N N . TRP A 1 276 ? 6.288 -10.288 -10.567 1.00 91.94 276 TRP A N 1
ATOM 2301 C CA . TRP A 1 276 ? 7.403 -10.451 -9.635 1.00 91.94 276 TRP A CA 1
ATOM 2302 C C . TRP A 1 276 ? 7.038 -9.994 -8.216 1.00 91.94 276 TRP A C 1
ATOM 2304 O O . TRP A 1 276 ? 7.467 -10.599 -7.238 1.00 91.94 276 TRP A O 1
ATOM 2314 N N . TRP A 1 277 ? 6.180 -8.982 -8.082 1.00 92.50 277 TRP A N 1
ATOM 2315 C CA . TRP A 1 277 ? 5.733 -8.484 -6.785 1.00 92.50 277 TRP A CA 1
ATOM 2316 C C . TRP A 1 277 ? 4.601 -9.350 -6.224 1.00 92.50 277 TRP A C 1
ATOM 2318 O O . TRP A 1 277 ? 4.629 -9.739 -5.054 1.00 92.50 277 TRP A O 1
ATOM 2328 N N . ILE A 1 278 ? 3.630 -9.718 -7.065 1.00 95.25 278 ILE A N 1
ATOM 2329 C CA . ILE A 1 278 ? 2.500 -10.567 -6.655 1.00 95.25 278 ILE A CA 1
ATOM 2330 C C . ILE A 1 278 ? 2.996 -11.929 -6.180 1.00 95.25 278 ILE A C 1
ATOM 2332 O O . ILE A 1 278 ? 2.573 -12.393 -5.129 1.00 95.25 278 ILE A O 1
ATOM 2336 N N . TYR A 1 279 ? 3.920 -12.548 -6.911 1.00 94.31 279 TYR A N 1
ATOM 2337 C CA . TYR A 1 279 ? 4.376 -13.916 -6.664 1.00 94.31 279 TYR A CA 1
ATOM 2338 C C . TYR A 1 279 ? 5.640 -13.990 -5.802 1.00 94.31 279 TYR A C 1
ATOM 2340 O O . TYR A 1 279 ? 6.298 -15.030 -5.770 1.00 94.31 279 TYR A O 1
ATOM 2348 N N . HIS A 1 280 ? 5.983 -12.896 -5.111 1.00 91.19 280 HIS A N 1
ATOM 2349 C CA . HIS A 1 280 ? 7.092 -12.826 -4.157 1.00 91.19 280 HIS A CA 1
ATOM 2350 C C . HIS A 1 280 ? 8.467 -13.178 -4.765 1.00 91.19 280 HIS A C 1
ATOM 2352 O O . HIS A 1 280 ? 9.305 -13.831 -4.148 1.00 91.19 280 HIS A O 1
ATOM 2358 N N . ARG A 1 281 ? 8.715 -12.736 -5.999 1.00 90.75 281 ARG A N 1
ATOM 2359 C CA . ARG A 1 281 ? 9.987 -12.893 -6.716 1.00 90.75 281 ARG A CA 1
ATOM 2360 C C . ARG A 1 281 ? 10.699 -11.547 -6.769 1.00 90.75 281 ARG A C 1
ATOM 2362 O O . ARG A 1 281 ? 10.727 -10.902 -7.807 1.00 90.75 281 ARG A O 1
ATOM 2369 N N . PHE A 1 282 ? 11.263 -11.098 -5.650 1.00 85.75 282 PHE A N 1
ATOM 2370 C CA . PHE A 1 282 ? 12.005 -9.829 -5.566 1.00 85.75 282 PHE A CA 1
ATOM 2371 C C . PHE A 1 282 ? 13.409 -9.926 -6.189 1.00 85.75 282 PHE A C 1
ATOM 2373 O O . PHE A 1 282 ? 14.408 -9.539 -5.596 1.00 85.75 282 PHE A O 1
ATOM 2380 N N . THR A 1 283 ? 13.464 -10.471 -7.399 1.00 87.38 283 THR A N 1
ATOM 2381 C CA . THR A 1 283 ? 14.632 -10.552 -8.273 1.00 87.38 283 THR A CA 1
ATOM 2382 C C . THR A 1 283 ? 14.287 -9.841 -9.568 1.00 87.38 283 THR A C 1
ATOM 2384 O O . THR A 1 283 ? 13.173 -10.004 -10.072 1.00 87.38 283 THR A O 1
ATOM 2387 N N . ALA A 1 284 ? 15.236 -9.083 -10.107 1.00 83.50 284 ALA A N 1
ATOM 2388 C CA . ALA A 1 284 ? 15.033 -8.280 -11.302 1.00 83.50 284 ALA A CA 1
ATOM 2389 C C . ALA A 1 284 ? 14.565 -9.167 -12.486 1.00 83.50 284 ALA A C 1
ATOM 2391 O O . ALA A 1 284 ? 15.278 -10.107 -12.853 1.00 83.50 284 ALA A O 1
ATOM 2392 N N . PRO A 1 285 ? 13.352 -8.956 -13.035 1.00 83.19 285 PRO A N 1
ATOM 2393 C CA . PRO A 1 285 ? 12.827 -9.773 -14.129 1.00 83.19 285 PRO A CA 1
ATOM 2394 C C . PRO A 1 285 ? 13.467 -9.379 -15.460 1.00 83.19 285 PRO A C 1
ATOM 2396 O O . PRO A 1 285 ? 13.569 -8.193 -15.736 1.00 83.19 285 PRO A O 1
ATOM 2399 N N . GLU A 1 286 ? 13.794 -10.343 -16.325 1.00 81.12 286 GLU A N 1
ATOM 2400 C CA . GLU A 1 286 ? 14.314 -10.046 -17.669 1.00 81.12 286 GLU A CA 1
ATOM 2401 C C . GLU A 1 286 ? 13.490 -8.950 -18.365 1.00 81.12 286 GLU A C 1
ATOM 2403 O O . GLU A 1 286 ? 12.258 -9.024 -18.445 1.00 81.12 286 GLU A O 1
ATOM 2408 N N . VAL A 1 287 ? 14.173 -7.901 -18.829 1.00 75.69 287 VAL A N 1
ATOM 2409 C CA . VAL A 1 287 ? 13.524 -6.808 -19.551 1.00 75.69 287 VAL A CA 1
ATOM 2410 C C . VAL A 1 287 ? 13.167 -7.331 -20.937 1.00 75.69 287 VAL A C 1
ATOM 2412 O O . VAL A 1 287 ? 14.048 -7.729 -21.694 1.00 75.69 287 VAL A O 1
ATOM 2415 N N . ALA A 1 288 ? 11.871 -7.379 -21.243 1.00 61.53 288 ALA A N 1
ATOM 2416 C CA . ALA A 1 288 ? 11.401 -7.775 -22.564 1.00 61.53 288 ALA A CA 1
ATOM 2417 C C . ALA A 1 288 ? 11.909 -6.778 -23.622 1.00 61.53 288 ALA A C 1
ATOM 2419 O O . ALA A 1 288 ? 11.750 -5.570 -23.432 1.00 61.53 288 ALA A O 1
ATOM 2420 N N . GLU A 1 289 ? 12.511 -7.303 -24.698 1.00 39.62 289 GLU A N 1
ATOM 2421 C CA . GLU A 1 289 ? 12.996 -6.540 -25.865 1.00 39.62 289 GLU A CA 1
ATOM 2422 C C . GLU A 1 289 ? 11.903 -5.699 -26.550 1.00 39.62 289 GLU A C 1
ATOM 2424 O O . GLU A 1 289 ? 10.748 -6.179 -26.679 1.00 39.62 289 GLU A O 1
#

InterPro domains:
  IPR029074 Immunity protein 49 [PF15575] (81-277)

Radius of gyration: 19.27 Å; Cα contacts (8 Å, |Δi|>4): 346; chains: 1; bounding box: 48×38×53 Å

pLDDT: mean 86.61, std 10.99, range [39.62, 98.31]

Secondary structure (DSSP, 8-state):
--EE----------HHHHHHHHHHHHHHHHHHHS--SS--HHHHHHHHHHHHHHHHHHHHHHHHH--HHHHHHHHHHHHHHHHHHHHHHHHHH--SSS-EEEEETTEEEEEPP----TTS-GGGHHHHHHHHHHHT-HHHHHHHHT--HHHHHHS-SS-HHHHHHHHHHHHHHH-TTS-HHHHHHHHHHTSTTTS-HHHHHHHHHHHHHHTT-HHHHHHHHHHHHHHHHHHHHHHGGG--S-TTTTS-HHHHHHHHHHHHHH----SSEETTS-HHHHTT--S------

Solvent-accessible surface area (backbone atoms only — not comparable to full-atom values): 16243 Å² total; per-residue (Å²): 126,58,71,50,72,70,76,74,78,95,68,78,85,44,73,69,47,53,50,54,49,53,53,50,50,56,49,49,52,55,60,67,70,49,81,73,90,76,59,44,71,66,57,48,50,51,49,23,53,50,25,39,39,48,16,29,45,22,46,52,47,19,68,75,68,62,46,58,69,31,38,56,50,14,51,53,23,45,52,46,21,48,56,40,40,48,55,52,46,56,40,71,68,51,78,80,77,53,62,46,82,44,80,54,98,93,37,83,39,65,33,56,47,71,72,88,60,84,77,63,70,69,75,46,59,61,41,47,39,17,47,20,52,42,67,66,36,60,72,51,35,56,57,54,66,68,64,46,33,69,55,37,36,68,60,42,80,62,67,39,70,58,45,15,45,51,46,47,45,58,52,34,44,72,40,92,86,47,66,57,65,61,51,50,48,47,42,61,76,72,44,52,85,78,44,58,70,71,61,50,39,48,49,46,30,40,52,21,56,64,68,69,33,65,69,55,22,55,52,27,47,55,51,32,52,51,54,50,50,56,49,47,67,73,46,46,95,77,52,95,63,46,64,60,44,68,48,65,38,45,57,46,18,41,49,20,48,38,26,75,76,70,67,49,73,82,84,52,52,39,68,76,57,50,62,43,56,42,70,71,39,95,58,82,71,86,66,82,132

Mean predicted aligned error: 5.69 Å

Organism: Shewanella violacea (strain JCM 10179 / CIP 106290 / LMG 19151 / DSS12) (NCBI:txid637905)

Foldseek 3Di:
DAELDQDADPDDPDPVVVVVVVVVLVVVVVVVVDDPPADDLVVLLVLLLVLLLLLLVLVVVCLVPVPQVSLVSSVVSLVLNLLSLLVSLVLLPDPPQAWDWDAGPNDTYGYGRDDQDQPRAPVCLVVSLLSCLLQVVVVSNVSSLVCALVSQLVNYPDHSVQRSLVSVLLSQLVDLPHPLVVSVCCCVVPPVVVDDPLVVLLSQLSSCVSVVPLVSNLVSLVVNSVVLSVVCVVCVVVDPGRSLSVPRSSSLSSLLCCCVVPVDDHPYHYPSRDPCSSVVPSGSDDNDD

Nearest PDB structures (foldseek):
  8h38-assembly1_B  TM=2.151E-01  e=4.567E+00  Homo sapiens

Sequence (289 aa):
MEHVKVHYQRTNWDAGYMERQQQKLAKYDTDFARDICEPTYQQLFWRQSNAYWLFADSIEYYRLTGEVDYFDRALGYLDLTLHTADTLMLGMLNRSGEPIMVTHQSQQLSLPYWQLNKRIGWLDWSHYLCQAISRRAQSSVELLMLFTPEMAAEYTSEPREYTAFYVRYLQGMLDPTADHDALQNEYTEVYSREFDLRFRVLLTPFYCLAKQDEAGFEAAILHASKINRAYVKKVRNKMSMDPLGFYPPQLIAAACLAYDRHGWTLKHHNDYLPEWWIYHRFTAPEVAE